Protein AF-R9P8Y7-F1 (afdb_monomer)

Organism: Pseudozyma hubeiensis (strain SY62) (NCBI:txid1305764)

Mean predicted aligned error: 21.21 Å

Foldseek 3Di:
DDDDDDDDPPVVVVVVVVVVCVVVVVPDDDDDDPPPPPDPPPPPPPVVVCVVPDDPVVVVVVVVVVVVVVVVVVVVVVVCCVVCVVVVVVVVVVVVVVVVVVVVCVVVVVVVVVVVVVVVVVVVVVVVVVPPPPDDDDPDDDDDDQPDPPVVLVVCLVCLLVQLLCLLVVVPVPPDDDPDDPLVSNVVSLVVNVVSCVVCVVVLVSVVVVVDPPSVVSNVSSVVSSVVSVVVSVDDPPDPDD

Structure (mmCIF, N/CA/C/O backbone):
data_AF-R9P8Y7-F1
#
_entry.id   AF-R9P8Y7-F1
#
loop_
_atom_site.group_PDB
_atom_site.id
_atom_site.type_symbol
_atom_site.label_atom_id
_atom_site.label_alt_id
_atom_site.label_comp_id
_atom_site.label_asym_id
_atom_site.label_entity_id
_atom_site.label_seq_id
_atom_site.pdbx_PDB_ins_code
_atom_site.Cartn_x
_atom_site.Cartn_y
_atom_site.Cartn_z
_atom_site.occupancy
_atom_site.B_iso_or_equiv
_atom_site.auth_seq_id
_atom_site.auth_comp_id
_atom_site.auth_asym_id
_atom_site.auth_atom_id
_atom_site.pdbx_PDB_model_num
ATOM 1 N N . MET A 1 1 ? 17.383 -39.997 0.980 1.00 41.25 1 MET A N 1
ATOM 2 C CA . MET A 1 1 ? 15.921 -40.171 0.832 1.00 41.25 1 MET A CA 1
ATOM 3 C C . MET A 1 1 ? 15.252 -38.849 1.203 1.00 41.25 1 MET A C 1
ATOM 5 O O . MET A 1 1 ? 15.662 -38.282 2.209 1.00 41.25 1 MET A O 1
ATOM 9 N N . PRO A 1 2 ? 14.368 -38.301 0.353 1.00 44.97 2 PRO A N 1
ATOM 10 C CA . PRO A 1 2 ? 13.989 -36.886 0.346 1.00 44.97 2 PRO A CA 1
ATOM 11 C C . PRO A 1 2 ? 12.799 -36.596 1.274 1.00 44.97 2 PRO A C 1
ATOM 13 O O . PRO A 1 2 ? 11.850 -37.372 1.310 1.00 44.97 2 PRO A O 1
ATOM 16 N N . SER A 1 3 ? 12.815 -35.450 1.959 1.00 39.69 3 SER A N 1
ATOM 17 C CA . SER A 1 3 ? 11.669 -34.942 2.725 1.00 39.69 3 SER A CA 1
ATOM 18 C C . SER A 1 3 ? 11.279 -33.564 2.196 1.00 39.69 3 SER A C 1
ATOM 20 O O . SER A 1 3 ? 12.007 -32.587 2.349 1.00 39.69 3 SER A O 1
ATOM 22 N N . THR A 1 4 ? 10.132 -33.510 1.529 1.00 53.84 4 THR A N 1
ATOM 23 C CA . THR A 1 4 ? 9.488 -32.314 0.972 1.00 53.84 4 THR A CA 1
ATOM 24 C C . THR A 1 4 ? 8.980 -31.370 2.070 1.00 53.84 4 THR A C 1
ATOM 26 O O . THR A 1 4 ? 8.295 -31.851 2.977 1.00 53.84 4 THR A O 1
ATOM 29 N N . PRO A 1 5 ? 9.171 -30.040 1.981 1.00 47.31 5 PRO A N 1
ATOM 30 C CA . PRO A 1 5 ? 8.422 -29.106 2.808 1.00 47.31 5 PRO A CA 1
ATOM 31 C C . PRO A 1 5 ? 7.055 -28.789 2.180 1.00 47.31 5 PRO A C 1
ATOM 33 O O . PRO A 1 5 ? 6.918 -28.408 1.019 1.00 47.31 5 PRO A O 1
ATOM 36 N N . THR A 1 6 ? 6.037 -29.000 3.005 1.00 52.44 6 THR A N 1
ATOM 37 C CA . THR A 1 6 ? 4.600 -28.850 2.772 1.00 52.44 6 THR A CA 1
ATOM 38 C C . THR A 1 6 ? 4.193 -27.447 2.290 1.00 52.44 6 THR A C 1
ATOM 40 O O . THR A 1 6 ? 4.425 -26.432 2.943 1.00 52.44 6 THR A O 1
ATOM 43 N N . SER A 1 7 ? 3.531 -27.385 1.133 1.00 55.88 7 SER A N 1
ATOM 44 C CA . SER A 1 7 ? 2.813 -26.204 0.643 1.00 55.88 7 SER A CA 1
ATOM 45 C C . SER A 1 7 ? 1.484 -26.081 1.393 1.00 55.88 7 SER A C 1
ATOM 47 O O . SER A 1 7 ? 0.517 -26.770 1.059 1.00 55.88 7 SER A O 1
ATOM 49 N N . ARG A 1 8 ? 1.409 -25.241 2.438 1.00 57.28 8 ARG A N 1
ATOM 50 C CA . ARG A 1 8 ? 0.127 -24.985 3.125 1.00 57.28 8 ARG A CA 1
ATOM 51 C C . ARG A 1 8 ? -0.138 -23.588 3.744 1.00 57.28 8 ARG A C 1
ATOM 53 O O . ARG A 1 8 ? -0.894 -23.533 4.696 1.00 57.28 8 ARG A O 1
ATOM 60 N N . PRO A 1 9 ? 0.328 -22.436 3.211 1.00 60.28 9 PRO A N 1
ATOM 61 C CA . PRO A 1 9 ? -0.068 -21.123 3.759 1.00 60.28 9 PRO A CA 1
ATOM 62 C C . PRO A 1 9 ? -1.355 -20.520 3.148 1.00 60.28 9 PRO A C 1
ATOM 64 O O . PRO A 1 9 ? -1.942 -19.594 3.704 1.00 60.28 9 PRO A O 1
ATOM 67 N N . LYS A 1 10 ? -1.812 -20.990 1.974 1.00 59.56 10 LYS A N 1
ATOM 68 C CA . LYS A 1 10 ? -2.912 -20.333 1.228 1.00 59.56 10 LYS A CA 1
ATOM 69 C C . LYS A 1 10 ? -4.316 -20.682 1.736 1.00 59.56 10 LYS A C 1
ATOM 71 O O . LYS A 1 10 ? -5.229 -19.874 1.578 1.00 59.56 10 LYS A O 1
ATOM 76 N N . GLN A 1 11 ? -4.508 -21.867 2.319 1.00 69.44 11 GLN A N 1
ATOM 77 C CA . GLN A 1 11 ? -5.819 -22.294 2.823 1.00 69.44 11 GLN A CA 1
ATOM 78 C C . GLN A 1 11 ? -6.175 -21.607 4.143 1.00 69.44 11 GLN A C 1
ATOM 80 O O . GLN A 1 11 ? -7.315 -21.176 4.297 1.00 69.44 11 GLN A O 1
ATOM 85 N N . ASP A 1 12 ? -5.207 -21.418 5.037 1.00 72.50 12 ASP A N 1
ATOM 86 C CA . ASP A 1 12 ? -5.439 -20.766 6.332 1.00 72.50 12 ASP A CA 1
ATOM 87 C C . ASP A 1 12 ? -5.790 -19.290 6.159 1.00 72.50 12 ASP A C 1
ATOM 89 O O . ASP A 1 12 ? -6.714 -18.784 6.790 1.00 72.50 12 ASP A O 1
ATOM 93 N N . LYS A 1 13 ? -5.150 -18.624 5.192 1.00 76.44 13 LYS A N 1
ATOM 94 C CA . LYS A 1 13 ? -5.455 -17.233 4.839 1.00 76.44 13 LYS A CA 1
ATOM 95 C C . LYS A 1 13 ? -6.879 -17.064 4.298 1.00 76.44 13 LYS A C 1
ATOM 97 O O . LYS A 1 13 ? -7.549 -16.091 4.623 1.00 76.44 13 LYS A O 1
ATOM 102 N N . ARG A 1 14 ? -7.362 -18.033 3.507 1.00 78.06 14 ARG A N 1
ATOM 103 C CA . ARG A 1 14 ? -8.748 -18.056 3.004 1.00 78.06 14 ARG A CA 1
ATOM 104 C C . ARG A 1 14 ? -9.759 -18.351 4.116 1.00 78.06 14 ARG A C 1
ATOM 106 O O . ARG A 1 14 ? -10.819 -17.740 4.130 1.00 78.06 14 ARG A O 1
ATOM 113 N N . ARG A 1 15 ? -9.429 -19.239 5.061 1.00 80.50 15 ARG A N 1
ATOM 114 C CA . ARG A 1 15 ? -10.285 -19.531 6.225 1.00 80.50 15 ARG A CA 1
ATOM 115 C C . ARG A 1 15 ? -10.394 -18.335 7.168 1.00 80.50 15 ARG A C 1
ATOM 117 O O . ARG A 1 15 ? -11.502 -17.988 7.546 1.00 80.50 15 ARG A O 1
ATOM 124 N N . ALA A 1 16 ? -9.278 -17.679 7.484 1.00 79.88 16 ALA A N 1
ATOM 125 C CA . ALA A 1 16 ? -9.266 -16.477 8.318 1.00 79.88 16 ALA A CA 1
ATOM 126 C C . ALA A 1 16 ? -10.042 -15.318 7.669 1.00 79.88 16 ALA A C 1
ATOM 128 O O . ALA A 1 16 ? -10.805 -14.635 8.343 1.00 79.88 16 ALA A O 1
ATOM 129 N N . ALA A 1 17 ? -9.905 -15.137 6.351 1.00 78.44 17 ALA A N 1
ATOM 130 C CA . ALA A 1 17 ? -10.669 -14.132 5.615 1.00 78.44 17 ALA A CA 1
ATOM 131 C C . ALA A 1 17 ? -12.182 -14.406 5.643 1.00 78.44 17 ALA A C 1
ATOM 133 O O . ALA A 1 17 ? -12.960 -13.479 5.837 1.00 78.44 17 ALA A O 1
ATOM 134 N N . ASN A 1 18 ? -12.598 -15.668 5.501 1.00 81.75 18 ASN A N 1
ATOM 135 C CA . ASN A 1 18 ? -14.010 -16.041 5.601 1.00 81.75 18 ASN A CA 1
ATOM 136 C C . ASN A 1 18 ? -14.549 -15.884 7.033 1.00 81.75 18 ASN A C 1
ATOM 138 O O . ASN A 1 18 ? -15.645 -15.370 7.194 1.00 81.75 18 ASN A O 1
ATOM 142 N N . LEU A 1 19 ? -13.763 -16.224 8.062 1.00 83.75 19 LEU A N 1
ATOM 143 C CA . LEU A 1 19 ? -14.151 -16.052 9.468 1.00 83.75 19 LEU A CA 1
ATOM 144 C C . LEU A 1 19 ? -14.403 -14.578 9.820 1.00 83.75 19 LEU A C 1
ATOM 146 O O . LEU A 1 19 ? -15.388 -14.252 10.473 1.00 83.75 19 LEU A O 1
ATOM 150 N N . LEU A 1 20 ? -13.528 -13.682 9.354 1.00 80.50 20 LEU A N 1
ATOM 151 C CA . LEU A 1 20 ? -13.710 -12.239 9.519 1.00 80.50 20 LEU A CA 1
ATOM 152 C C . LEU A 1 20 ? -14.933 -11.748 8.739 1.00 80.50 20 LEU A C 1
ATOM 154 O O . LEU A 1 20 ? -15.718 -10.960 9.255 1.00 80.50 20 LEU A O 1
ATOM 158 N N . ARG A 1 21 ? -15.131 -12.243 7.514 1.00 79.38 21 ARG A N 1
ATOM 159 C CA . ARG A 1 21 ? -16.303 -11.909 6.697 1.00 79.38 21 ARG A CA 1
ATOM 160 C C . ARG A 1 21 ? -17.613 -12.309 7.384 1.00 79.38 21 ARG A C 1
ATOM 162 O O . ARG A 1 21 ? -18.565 -11.537 7.341 1.00 79.38 21 ARG A O 1
ATOM 169 N N . ASP A 1 22 ? -17.636 -13.465 8.040 1.00 83.12 22 ASP A N 1
ATOM 170 C CA . ASP A 1 22 ? -18.795 -13.963 8.783 1.00 83.12 22 ASP A CA 1
ATOM 171 C C . ASP A 1 22 ? -19.008 -13.182 10.094 1.00 83.12 22 ASP A C 1
ATOM 173 O O . ASP A 1 22 ? -20.141 -12.836 10.413 1.00 83.12 22 ASP A O 1
ATOM 177 N N . TYR A 1 23 ? -17.933 -12.812 10.806 1.00 77.12 23 TYR A N 1
ATOM 178 C CA . TYR A 1 23 ? -18.005 -11.996 12.030 1.00 77.12 23 TYR A CA 1
ATOM 179 C C . TYR A 1 23 ? -18.583 -10.595 11.782 1.00 77.12 23 TYR A C 1
ATOM 181 O O . TYR A 1 23 ? -19.317 -10.065 12.610 1.00 77.12 23 TYR A O 1
ATOM 189 N N . TYR A 1 24 ? -18.280 -10.008 10.623 1.00 83.44 24 TYR A N 1
ATOM 190 C CA . TYR A 1 24 ? -18.807 -8.705 10.211 1.00 83.44 24 TYR A CA 1
ATOM 191 C C . TYR A 1 24 ? -20.087 -8.798 9.364 1.00 83.44 24 TYR A C 1
ATOM 193 O O . TYR A 1 24 ? -20.518 -7.785 8.819 1.00 83.44 24 TYR A O 1
ATOM 201 N N . GLY A 1 25 ? -20.695 -9.986 9.222 1.00 70.06 25 GLY A N 1
ATOM 202 C CA . GLY A 1 25 ? -21.964 -10.156 8.500 1.00 70.06 25 GLY A CA 1
ATOM 203 C C . GLY A 1 25 ? -21.900 -9.813 7.005 1.00 70.06 25 GLY A C 1
ATOM 204 O O . GLY A 1 25 ? -22.915 -9.522 6.386 1.00 70.06 25 GLY A O 1
ATOM 205 N N . LEU A 1 26 ? -20.707 -9.841 6.404 1.00 72.81 26 LEU A N 1
ATOM 206 C CA . LEU A 1 26 ? -20.462 -9.461 5.005 1.00 72.81 26 LEU A CA 1
ATOM 207 C C . LEU A 1 26 ? -20.755 -10.612 4.015 1.00 72.81 26 LEU A C 1
ATOM 209 O O . LEU A 1 26 ? -20.620 -10.449 2.800 1.00 72.81 26 LEU A O 1
ATOM 213 N N . SER A 1 27 ? -21.118 -11.796 4.520 1.00 59.22 27 SER A N 1
ATOM 214 C CA . SER A 1 27 ? -21.477 -12.988 3.746 1.00 59.22 27 SER A CA 1
ATOM 215 C C . SER A 1 27 ? -22.983 -13.008 3.437 1.00 59.22 27 SER A C 1
ATOM 217 O O . SER A 1 27 ? -23.767 -13.533 4.213 1.00 59.22 27 SER A O 1
ATOM 219 N N . SER A 1 28 ? -23.336 -12.480 2.263 1.00 55.22 28 SER A N 1
ATOM 220 C CA . SER A 1 28 ? -24.618 -12.597 1.538 1.00 55.22 28 SER A CA 1
ATOM 221 C C . SER A 1 28 ? -25.885 -11.963 2.132 1.00 55.22 28 SER A C 1
ATOM 223 O O . SER A 1 28 ? -26.463 -12.453 3.093 1.00 55.22 28 SER A O 1
ATOM 225 N N . ASP A 1 29 ? -26.362 -10.955 1.397 1.00 51.62 29 ASP A N 1
ATOM 226 C CA . ASP A 1 29 ? -27.742 -10.815 0.911 1.00 51.62 29 ASP A CA 1
ATOM 227 C C . ASP A 1 29 ? -28.871 -10.997 1.938 1.00 51.62 29 ASP A C 1
ATOM 229 O O . ASP A 1 29 ? -29.588 -11.992 1.951 1.00 51.62 29 ASP A O 1
ATOM 233 N N . ALA A 1 30 ? -29.062 -9.979 2.771 1.00 42.00 30 ALA A N 1
ATOM 234 C CA . ALA A 1 30 ? -30.382 -9.568 3.224 1.00 42.00 30 ALA A CA 1
ATOM 235 C C . ALA A 1 30 ? -30.293 -8.117 3.696 1.00 42.00 30 ALA A C 1
ATOM 237 O O . ALA A 1 30 ? -29.490 -7.778 4.556 1.00 42.00 30 ALA A O 1
ATOM 238 N N . THR A 1 31 ? -31.123 -7.273 3.097 1.00 46.03 31 THR A N 1
ATOM 239 C CA . THR A 1 31 ? -31.717 -6.034 3.608 1.00 46.03 31 THR A CA 1
ATOM 240 C C . THR A 1 31 ? -31.646 -5.857 5.133 1.00 46.03 31 THR A C 1
ATOM 242 O O . THR A 1 31 ? -32.644 -6.025 5.823 1.00 46.03 31 THR A O 1
ATOM 245 N N . GLN A 1 32 ? -30.489 -5.493 5.676 1.00 47.47 32 GLN A N 1
ATOM 246 C CA . GLN A 1 32 ? -30.346 -4.977 7.033 1.00 47.47 32 GLN A CA 1
ATOM 247 C C . GLN A 1 32 ? -29.311 -3.860 6.969 1.00 47.47 32 GLN A C 1
ATOM 249 O O . GLN A 1 32 ? -28.100 -4.065 6.945 1.00 47.47 32 GLN A O 1
ATOM 254 N N . THR A 1 33 ? -29.840 -2.646 6.833 1.00 43.12 33 THR A N 1
ATOM 255 C CA . THR A 1 33 ? -29.176 -1.394 7.196 1.00 43.12 33 THR A CA 1
ATOM 256 C C . THR A 1 33 ? -28.357 -1.589 8.473 1.00 43.12 33 THR A C 1
ATOM 258 O O . THR A 1 33 ? -28.827 -2.287 9.369 1.00 43.12 33 THR A O 1
ATOM 261 N N . PRO A 1 34 ? -27.169 -0.970 8.591 1.00 43.31 34 PRO A N 1
ATOM 262 C CA . PRO A 1 34 ? -26.373 -1.053 9.801 1.00 43.31 34 PRO A CA 1
ATOM 263 C C . PRO A 1 34 ? -27.173 -0.403 10.925 1.00 43.31 34 PRO A C 1
ATOM 265 O O . PRO A 1 34 ? -27.252 0.821 11.035 1.00 43.31 34 PRO A O 1
ATOM 268 N N . GLU A 1 35 ? -27.808 -1.233 11.740 1.00 47.12 35 GLU A N 1
ATOM 269 C CA . GLU A 1 35 ? -28.351 -0.818 13.014 1.00 47.12 35 GLU A CA 1
ATOM 270 C C . GLU A 1 35 ? -27.134 -0.486 13.876 1.00 47.12 35 GLU A C 1
ATOM 272 O O . GLU A 1 35 ? -26.510 -1.341 14.502 1.00 47.12 35 GLU A O 1
ATOM 277 N N . SER A 1 36 ? -26.750 0.795 13.842 1.00 49.19 36 SER A N 1
ATOM 278 C CA . SER A 1 36 ? -26.125 1.476 14.976 1.00 49.19 36 SER A CA 1
ATOM 279 C C . SER A 1 36 ? -26.712 0.873 16.248 1.00 49.19 36 SER A C 1
ATOM 281 O O . SER A 1 36 ? -27.935 0.719 16.257 1.00 49.19 36 SER A O 1
ATOM 283 N N . PRO A 1 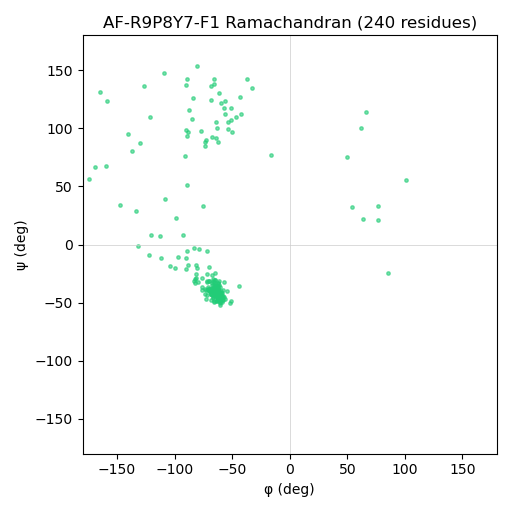37 ? -25.924 0.534 17.289 1.00 51.41 37 PRO A N 1
ATOM 284 C CA . PRO A 1 37 ? -26.477 -0.056 18.500 1.00 51.41 37 PRO A CA 1
ATOM 285 C C . PRO A 1 37 ? -27.576 0.885 18.969 1.00 51.41 37 PRO A C 1
ATOM 287 O O . PRO A 1 37 ? -27.304 2.020 19.373 1.00 51.41 37 PRO A O 1
ATOM 290 N N . ALA A 1 38 ? -28.822 0.468 18.754 1.00 47.22 38 ALA A N 1
ATOM 291 C CA . ALA A 1 38 ? -29.965 1.273 19.087 1.00 47.22 38 ALA A CA 1
ATOM 292 C C . ALA A 1 38 ? -29.825 1.497 20.583 1.00 47.22 38 ALA A C 1
ATOM 294 O O . ALA A 1 38 ? -29.691 0.532 21.342 1.00 47.22 38 ALA A O 1
ATOM 295 N N . ALA A 1 39 ? -29.754 2.768 20.987 1.00 54.09 39 ALA A N 1
ATOM 296 C CA . ALA A 1 39 ? -29.847 3.127 22.388 1.00 54.09 39 ALA A CA 1
ATOM 297 C C . ALA A 1 39 ? -30.992 2.289 22.973 1.00 54.09 39 ALA A C 1
ATOM 299 O O . ALA A 1 39 ? -32.055 2.254 22.337 1.00 54.09 39 ALA A O 1
ATOM 300 N N . PRO A 1 40 ? -30.767 1.548 24.077 1.00 53.19 40 PRO A N 1
ATOM 301 C CA . PRO A 1 40 ? -31.792 0.680 24.628 1.00 53.19 40 PRO A CA 1
ATOM 302 C C . PRO A 1 40 ? -33.030 1.546 24.772 1.00 53.19 40 PRO A C 1
ATOM 304 O O . PRO A 1 40 ? -32.970 2.592 25.419 1.00 53.19 40 PRO A O 1
ATOM 307 N N . THR A 1 41 ? -34.087 1.172 24.049 1.00 51.94 41 THR A N 1
ATOM 308 C CA . THR A 1 41 ? -35.357 1.889 24.013 1.00 51.94 41 THR A CA 1
ATOM 309 C C . THR A 1 41 ? -35.676 2.291 25.434 1.00 51.94 41 THR A C 1
ATOM 311 O O . THR A 1 41 ? -35.852 1.404 26.271 1.00 51.94 41 THR A O 1
ATOM 314 N N . GLU A 1 42 ? -35.645 3.596 25.712 1.00 55.25 42 GLU A N 1
ATOM 315 C CA . GLU A 1 42 ? -35.911 4.138 27.034 1.00 55.25 42 GLU A CA 1
ATOM 316 C C . GLU A 1 42 ? -37.266 3.589 27.467 1.00 55.25 42 GLU A C 1
ATOM 318 O O . GLU A 1 42 ? -38.321 4.067 27.042 1.00 55.25 42 GLU A O 1
ATOM 323 N N . ALA A 1 43 ? -37.251 2.540 28.287 1.00 59.53 43 ALA A N 1
ATOM 324 C CA . ALA A 1 43 ? -38.413 2.140 29.035 1.00 59.53 43 ALA A CA 1
ATOM 325 C C . ALA A 1 43 ? -38.656 3.322 29.967 1.00 59.53 43 ALA A C 1
ATOM 327 O O . ALA A 1 43 ? -38.035 3.432 31.022 1.00 59.53 43 ALA A O 1
ATOM 328 N N . LYS A 1 44 ? -39.479 4.278 29.524 1.00 65.25 44 LYS A N 1
ATOM 329 C CA . LYS A 1 44 ? -39.984 5.359 30.361 1.00 65.25 44 LYS A CA 1
ATOM 330 C C . LYS A 1 44 ? -40.803 4.688 31.446 1.00 65.25 44 LYS A C 1
ATOM 332 O O . LYS A 1 44 ? -41.993 4.437 31.285 1.00 65.25 44 LYS A O 1
ATOM 337 N N . ILE A 1 45 ? -40.119 4.322 32.523 1.00 70.62 45 ILE A N 1
ATOM 338 C CA . ILE A 1 45 ? -40.728 3.860 33.754 1.00 70.62 45 ILE A CA 1
ATOM 339 C C . ILE A 1 45 ? -41.659 4.996 34.163 1.00 70.62 45 ILE A C 1
ATOM 341 O O . ILE A 1 45 ? -41.203 6.106 34.437 1.00 70.62 45 ILE A O 1
ATOM 345 N N . ASP A 1 46 ? -42.967 4.756 34.123 1.00 79.38 46 ASP A N 1
ATOM 346 C CA . ASP A 1 46 ? -43.945 5.766 34.499 1.00 79.38 46 ASP A CA 1
ATOM 347 C C . ASP A 1 46 ? -43.931 5.927 36.023 1.00 79.38 46 ASP A C 1
ATOM 349 O O . ASP A 1 46 ? -44.660 5.256 36.760 1.00 79.38 46 ASP A O 1
ATOM 353 N N . ILE A 1 47 ? -43.050 6.813 36.492 1.00 80.44 47 ILE A N 1
ATOM 354 C CA . ILE A 1 47 ? -42.828 7.121 37.908 1.00 80.44 47 ILE A CA 1
ATOM 355 C C . ILE A 1 47 ? -44.137 7.574 38.571 1.00 80.44 47 ILE A C 1
ATOM 357 O O . ILE A 1 47 ? -44.365 7.275 39.743 1.00 80.44 47 ILE A O 1
ATOM 361 N N . GLN A 1 48 ? -45.028 8.244 37.829 1.00 81.56 48 GLN A N 1
ATOM 362 C CA . GLN A 1 48 ? -46.314 8.711 38.354 1.00 81.56 48 GLN A CA 1
ATOM 363 C C . GLN A 1 48 ? -47.250 7.544 38.676 1.00 81.56 48 GLN A C 1
ATOM 365 O O . GLN A 1 48 ? -47.863 7.529 39.746 1.00 81.56 48 GLN A O 1
ATOM 370 N N . SER A 1 49 ? -47.333 6.543 37.794 1.00 80.81 49 SER A N 1
ATOM 371 C CA . SER A 1 49 ? -48.106 5.326 38.070 1.00 80.81 49 SER A CA 1
ATOM 372 C C . SER A 1 49 ? -47.554 4.563 39.279 1.00 80.81 49 SER A C 1
ATOM 374 O O . SER A 1 49 ? -48.319 4.153 40.152 1.00 80.81 49 SER A O 1
ATOM 376 N N . LEU A 1 50 ? -46.224 4.471 39.382 1.00 80.50 50 LEU A N 1
ATOM 377 C CA . LEU A 1 50 ? -45.505 3.789 40.458 1.00 80.50 50 LEU A CA 1
ATOM 378 C C . LEU A 1 50 ? -45.726 4.464 41.812 1.00 80.50 50 LEU A C 1
ATOM 380 O O . LEU A 1 50 ? -45.989 3.781 42.801 1.00 80.50 50 LEU A O 1
ATOM 384 N N . LEU A 1 51 ? -45.680 5.795 41.859 1.00 82.06 51 LEU A N 1
ATOM 385 C CA . LEU 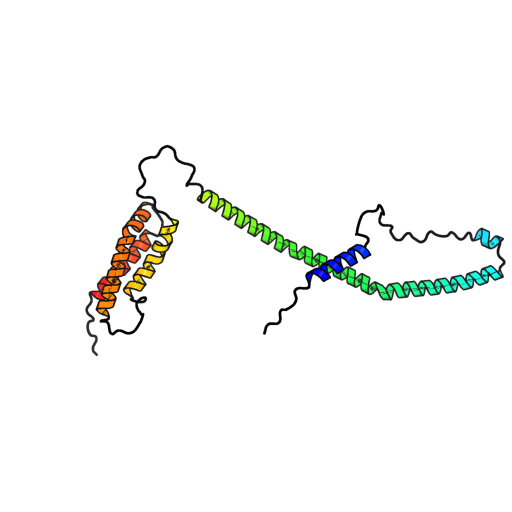A 1 51 ? -45.936 6.566 43.075 1.00 82.06 51 LEU A CA 1
ATOM 386 C C . LEU A 1 51 ? -47.385 6.410 43.558 1.00 82.06 51 LEU A C 1
ATOM 388 O O . LEU A 1 51 ? -47.650 6.459 44.756 1.00 82.06 51 LEU A O 1
ATOM 392 N N . ARG A 1 52 ? -48.328 6.204 42.631 1.00 86.00 52 ARG A N 1
ATOM 393 C CA . ARG A 1 52 ? -49.751 6.036 42.948 1.00 86.00 52 ARG A CA 1
ATOM 394 C C . ARG A 1 52 ? -50.107 4.613 43.383 1.00 86.00 52 ARG A C 1
ATOM 396 O O . ARG A 1 52 ? -51.061 4.445 44.137 1.00 86.00 52 ARG A O 1
ATOM 403 N N . SER A 1 53 ? -49.383 3.602 42.897 1.00 84.50 53 SER A N 1
ATOM 404 C CA . SER A 1 53 ? -49.708 2.186 43.115 1.00 84.50 53 SER A CA 1
ATOM 405 C C . SER A 1 53 ? -48.831 1.474 44.149 1.00 84.50 53 SER A C 1
ATOM 407 O O . SER A 1 53 ? -49.216 0.403 44.614 1.00 84.50 53 SER A O 1
ATOM 409 N N . SER A 1 54 ? -47.653 2.008 44.490 1.00 83.94 54 SER A N 1
ATOM 410 C CA . SER A 1 54 ? -46.693 1.347 45.387 1.00 83.94 54 SER A CA 1
ATOM 411 C C . SER A 1 54 ? -46.575 2.030 46.750 1.00 83.94 54 SER A C 1
ATOM 413 O O . SER A 1 54 ? -46.740 3.240 46.884 1.00 83.94 54 SER A O 1
ATOM 415 N N . SER A 1 55 ? -46.306 1.237 47.791 1.00 89.75 55 SER A N 1
ATOM 416 C CA . SER A 1 55 ? -46.081 1.743 49.147 1.00 89.75 55 SER A CA 1
ATOM 417 C C . SER A 1 55 ? -44.649 2.263 49.317 1.00 89.75 55 SER A C 1
ATOM 419 O O . SER A 1 55 ? -43.716 1.790 48.665 1.00 89.75 55 SER A O 1
ATOM 421 N N . LEU A 1 56 ? -44.454 3.210 50.241 1.00 87.56 56 LEU A N 1
ATOM 422 C CA . LEU A 1 56 ? -43.159 3.860 50.486 1.00 87.56 56 LEU A CA 1
ATOM 423 C C . LEU A 1 56 ? -42.020 2.860 50.763 1.00 87.56 56 LEU A C 1
ATOM 425 O O . LEU A 1 56 ? -40.916 3.032 50.259 1.00 87.56 56 LEU A O 1
ATOM 429 N N . SER A 1 57 ? -42.283 1.789 51.518 1.00 90.31 57 SER A N 1
ATOM 430 C CA . SER A 1 57 ? -41.283 0.755 51.824 1.00 90.31 57 SER A CA 1
ATOM 431 C C . SER A 1 57 ? -40.818 -0.006 50.580 1.00 90.31 57 SER A C 1
ATOM 433 O O . SER A 1 57 ? -39.641 -0.335 50.468 1.00 90.31 57 SER A O 1
ATOM 435 N N . VAL A 1 58 ? -41.725 -0.257 49.630 1.00 88.62 58 VAL A N 1
ATOM 436 C CA . VAL A 1 58 ? -41.388 -0.883 48.343 1.00 88.62 58 VAL A CA 1
ATOM 437 C C . VAL A 1 58 ? -40.567 0.079 47.489 1.00 88.62 58 VAL A C 1
ATOM 439 O O . VAL A 1 58 ? -39.616 -0.348 46.840 1.00 88.62 58 VAL A O 1
ATOM 442 N N . LEU A 1 59 ? -40.900 1.372 47.514 1.00 88.12 59 LEU A N 1
ATOM 443 C CA . LEU A 1 59 ? -40.163 2.388 46.768 1.00 88.12 59 LEU A CA 1
ATOM 444 C C . LEU A 1 59 ? -38.729 2.560 47.292 1.00 88.12 59 LEU A C 1
ATOM 446 O O . LEU A 1 59 ? -37.803 2.564 46.492 1.00 88.12 59 LEU A O 1
ATOM 450 N N . LEU A 1 60 ? -38.536 2.609 48.613 1.00 90.69 60 LEU A N 1
ATOM 451 C CA . LEU A 1 60 ? -37.206 2.667 49.237 1.00 90.69 60 LEU A CA 1
ATOM 452 C C . LEU A 1 60 ? -36.382 1.395 48.981 1.00 90.69 60 LEU A C 1
ATOM 454 O O . LEU A 1 60 ? -35.174 1.466 48.762 1.00 90.69 60 LEU A O 1
ATOM 458 N N . GLY A 1 61 ? -37.026 0.222 48.974 1.00 92.44 61 GLY A N 1
ATOM 459 C CA . GLY A 1 61 ? -36.371 -1.031 48.592 1.00 92.44 61 GLY A CA 1
ATOM 460 C C . GLY A 1 61 ? -35.864 -0.994 47.148 1.00 92.44 61 GLY A C 1
ATOM 461 O O . GLY A 1 61 ? -34.702 -1.309 46.900 1.00 92.44 61 GLY A O 1
ATOM 462 N N . LYS A 1 62 ? -36.708 -0.527 46.219 1.00 88.69 62 LYS A N 1
ATOM 463 C CA . LYS A 1 62 ? -36.342 -0.334 44.807 1.00 88.69 62 LYS A CA 1
ATOM 464 C C . LYS A 1 62 ? -35.267 0.729 44.612 1.00 88.69 62 LYS A C 1
ATOM 466 O O . LYS A 1 62 ? -34.409 0.557 43.760 1.00 88.69 62 LYS A O 1
ATOM 471 N N . GLU A 1 63 ? -35.294 1.814 45.380 1.00 89.50 63 GLU A N 1
ATOM 472 C CA . GLU A 1 63 ? -34.239 2.832 45.353 1.00 89.50 63 GLU A CA 1
ATOM 473 C C . GLU A 1 63 ? -32.889 2.221 45.741 1.00 89.50 63 GLU A C 1
ATOM 475 O O . GLU A 1 63 ? -31.912 2.377 45.015 1.00 89.50 63 GLU A O 1
ATOM 480 N N . SER A 1 64 ? -32.845 1.475 46.847 1.00 94.56 64 SER A N 1
ATOM 481 C CA . SER A 1 64 ? -31.630 0.789 47.294 1.00 94.56 64 SER A CA 1
ATOM 482 C C . SER A 1 64 ? -31.115 -0.197 46.238 1.00 94.56 64 SER A C 1
ATOM 484 O O . SER A 1 64 ? -29.925 -0.207 45.924 1.00 94.56 64 SER A O 1
ATOM 486 N N . GLU A 1 65 ? -32.015 -0.977 45.635 1.00 94.62 65 GLU A N 1
ATOM 487 C CA . GLU A 1 65 ? -31.692 -1.900 44.543 1.00 94.62 65 GLU A CA 1
ATOM 488 C C . GLU A 1 65 ? -31.118 -1.166 43.321 1.00 94.62 65 GLU A C 1
ATOM 490 O O . GLU A 1 65 ? -30.058 -1.539 42.822 1.00 94.62 65 GLU A O 1
ATOM 495 N N . LEU A 1 66 ? -31.758 -0.080 42.882 1.00 93.19 66 LEU A N 1
ATOM 496 C CA . LEU A 1 66 ? -31.284 0.734 41.762 1.00 93.19 66 LEU A CA 1
ATOM 4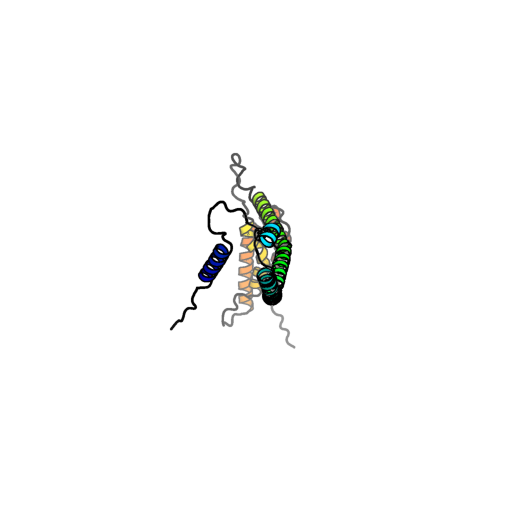97 C C . LEU A 1 66 ? -29.921 1.365 42.053 1.00 93.19 66 LEU A C 1
ATOM 499 O O . LEU A 1 66 ? -29.076 1.414 41.167 1.00 93.19 66 LEU A O 1
ATOM 503 N N . ILE A 1 67 ? -29.663 1.814 43.284 1.00 96.00 67 ILE A N 1
ATOM 504 C CA . ILE A 1 67 ? -28.348 2.346 43.672 1.00 96.00 67 ILE A CA 1
ATOM 505 C C . ILE A 1 67 ? -27.265 1.268 43.542 1.00 96.00 67 ILE A C 1
ATOM 507 O O . ILE A 1 67 ? -26.160 1.568 43.086 1.00 96.00 67 ILE A O 1
ATOM 511 N N . VAL A 1 68 ? -27.563 0.024 43.927 1.00 96.69 68 VAL A N 1
ATOM 512 C CA . VAL A 1 68 ? -26.634 -1.102 43.753 1.00 96.69 68 VAL A CA 1
ATOM 513 C C . VAL A 1 68 ? -26.411 -1.383 42.268 1.00 96.69 68 VAL A C 1
ATOM 515 O O . VAL A 1 68 ? -25.259 -1.418 41.841 1.00 96.69 68 VAL A O 1
ATOM 518 N N . GLN A 1 69 ? -27.483 -1.475 41.478 1.00 96.12 69 GLN A N 1
ATOM 519 C CA . GLN A 1 69 ? -27.402 -1.703 40.031 1.00 96.12 69 GLN A CA 1
ATOM 520 C C . GLN A 1 69 ? -26.609 -0.601 39.317 1.00 96.12 69 GLN A C 1
ATOM 522 O O . GLN A 1 69 ? -25.775 -0.898 38.472 1.00 96.12 69 GLN A O 1
ATOM 527 N N . ILE A 1 70 ? -26.801 0.673 39.677 1.00 95.12 70 ILE A N 1
ATOM 528 C CA . ILE A 1 70 ? -26.048 1.798 39.097 1.00 95.12 70 ILE A CA 1
ATOM 529 C C . ILE A 1 70 ? -24.549 1.654 39.382 1.00 95.12 70 ILE A C 1
ATOM 531 O O . ILE A 1 70 ? -23.731 1.903 38.499 1.00 95.12 70 ILE A O 1
ATOM 535 N N . ARG A 1 71 ? -24.174 1.251 40.602 1.00 96.44 71 ARG A N 1
ATOM 536 C CA . ARG A 1 71 ? -22.763 1.044 40.966 1.00 96.44 71 ARG A CA 1
ATOM 537 C C . ARG A 1 71 ? -22.151 -0.148 40.241 1.00 96.44 71 ARG A C 1
ATOM 539 O O . ARG A 1 71 ? -21.000 -0.068 39.824 1.00 96.44 71 ARG A O 1
ATOM 546 N N . GLU A 1 72 ? -22.906 -1.232 40.103 1.00 96.31 72 GLU A N 1
ATOM 547 C CA . GLU A 1 72 ? -22.488 -2.411 39.346 1.00 96.31 72 GLU A CA 1
ATOM 548 C C . GLU A 1 72 ? -22.267 -2.060 37.871 1.00 96.31 72 GLU A C 1
ATOM 550 O O . GLU A 1 72 ? -21.190 -2.312 37.338 1.00 96.31 72 GLU A O 1
ATOM 555 N N . LEU A 1 73 ? -23.218 -1.355 37.255 1.00 96.44 73 LEU A N 1
ATOM 556 C CA . LEU A 1 73 ? -23.163 -0.943 35.853 1.00 96.44 73 LEU A CA 1
ATOM 557 C C . LEU A 1 73 ? -22.019 0.049 35.584 1.00 96.44 73 LEU A C 1
ATOM 559 O O . LEU A 1 73 ? -21.354 -0.038 34.551 1.00 96.44 73 LEU A O 1
ATOM 563 N N . ASP A 1 74 ? -21.719 0.962 36.515 1.00 95.56 74 ASP A N 1
ATOM 564 C CA . ASP A 1 74 ? -20.529 1.820 36.397 1.00 95.56 74 ASP A CA 1
ATOM 565 C C . ASP A 1 74 ? -19.226 1.010 36.516 1.00 95.56 74 ASP A C 1
ATOM 567 O O . ASP A 1 74 ? -18.280 1.247 35.761 1.00 95.56 74 ASP A O 1
ATOM 571 N N . GLY A 1 75 ? -19.197 -0.011 37.380 1.00 95.38 75 GLY A N 1
ATOM 572 C CA . GLY A 1 75 ? -18.090 -0.965 37.469 1.00 95.38 75 GLY A CA 1
ATOM 573 C C . GLY A 1 75 ? -17.882 -1.756 36.174 1.00 95.38 75 GLY A C 1
ATOM 574 O O . GLY A 1 75 ? -16.753 -1.861 35.689 1.00 95.38 75 GLY A O 1
ATOM 575 N N . GLU A 1 76 ? -18.960 -2.254 35.567 1.00 94.00 76 GLU A N 1
ATOM 576 C CA . GLU A 1 76 ? -18.933 -2.933 34.267 1.00 94.00 76 GLU A CA 1
ATOM 577 C C . GLU A 1 76 ? -18.459 -2.000 33.151 1.00 94.00 76 GLU A C 1
ATOM 579 O O . GLU A 1 76 ? -17.577 -2.367 32.372 1.00 94.00 76 GLU A O 1
ATOM 584 N N . ARG A 1 77 ? -18.974 -0.763 33.098 1.00 93.12 77 ARG A N 1
ATOM 585 C CA . ARG A 1 77 ? -18.543 0.263 32.137 1.00 93.12 77 ARG A CA 1
ATOM 586 C C . ARG A 1 77 ? -17.052 0.538 32.268 1.00 93.12 77 ARG A C 1
ATOM 588 O O . ARG A 1 77 ? -16.338 0.571 31.266 1.00 93.12 77 ARG A O 1
ATOM 595 N N . GLN A 1 78 ? -16.580 0.739 33.496 1.00 93.25 78 GLN A N 1
ATOM 596 C CA . GLN A 1 78 ? -15.174 0.985 33.775 1.00 93.25 78 GLN A CA 1
ATOM 597 C C . GLN A 1 78 ? -14.329 -0.222 33.351 1.00 93.25 78 GLN A C 1
ATOM 599 O O . GLN A 1 78 ? -13.343 -0.050 32.636 1.00 93.25 78 GLN A O 1
ATOM 604 N N . SER A 1 79 ? -14.748 -1.441 33.697 1.00 91.06 79 SER A N 1
ATOM 605 C CA . SER A 1 79 ? -14.083 -2.680 33.282 1.00 91.06 79 SER A CA 1
ATOM 606 C C . SER A 1 79 ? -14.015 -2.822 31.761 1.00 91.06 79 SER A C 1
ATOM 608 O O . SER A 1 79 ? -12.948 -3.110 31.227 1.00 91.06 79 SER A O 1
ATOM 610 N N . LEU A 1 80 ? -15.107 -2.552 31.039 1.00 90.81 80 LEU A N 1
ATOM 611 C CA . LEU A 1 80 ? -15.146 -2.618 29.579 1.00 90.81 80 LEU A CA 1
ATOM 612 C C . LEU A 1 80 ? -14.162 -1.630 28.952 1.00 90.81 80 LEU A C 1
ATOM 614 O O . LEU A 1 80 ? -13.399 -2.011 28.064 1.00 90.81 80 LEU A O 1
ATOM 618 N N . VAL A 1 81 ? -14.151 -0.387 29.443 1.00 90.50 81 VAL A N 1
ATOM 619 C CA . VAL A 1 81 ? -13.207 0.638 28.994 1.00 90.50 81 VAL A CA 1
ATOM 620 C C . VAL A 1 81 ? -11.780 0.176 29.266 1.00 90.50 81 VAL A C 1
ATOM 622 O O . VAL A 1 81 ? -10.990 0.134 28.338 1.00 90.50 81 VAL A O 1
ATOM 625 N N . TYR A 1 82 ? -11.421 -0.248 30.475 1.00 89.38 82 TYR A N 1
ATOM 626 C CA . TYR A 1 82 ? -10.040 -0.675 30.731 1.00 89.38 82 TYR A CA 1
ATOM 627 C C . TYR A 1 82 ? -9.639 -1.931 29.945 1.00 89.38 82 TYR A C 1
ATOM 629 O O . TYR A 1 82 ? -8.533 -1.979 29.402 1.00 89.38 82 TYR A O 1
ATOM 637 N N . ASN A 1 83 ? -10.537 -2.908 29.821 1.00 88.69 83 ASN A N 1
ATOM 638 C CA . ASN A 1 83 ? -10.256 -4.160 29.126 1.00 88.69 83 ASN A CA 1
ATOM 639 C C . ASN A 1 83 ? -10.141 -3.966 27.612 1.00 88.69 83 ASN A C 1
ATOM 641 O O . ASN A 1 83 ? -9.246 -4.546 27.018 1.00 88.69 83 ASN A O 1
ATOM 645 N N . HIS A 1 84 ? -10.968 -3.126 26.986 1.00 89.31 84 HIS A N 1
ATOM 646 C CA . HIS A 1 84 ? -11.036 -3.039 25.519 1.00 89.31 84 HIS A CA 1
ATOM 647 C C . HIS A 1 84 ? -10.518 -1.716 24.937 1.00 89.31 84 HIS A C 1
ATOM 649 O O . HIS A 1 84 ? -10.295 -1.619 23.732 1.00 89.31 84 HIS A O 1
ATOM 655 N N . HIS A 1 85 ? -10.270 -0.677 25.744 1.00 92.00 85 HIS A N 1
ATOM 656 C CA . HIS A 1 85 ? -9.757 0.599 25.227 1.00 92.00 85 HIS A CA 1
ATOM 657 C C . HIS A 1 85 ? -8.376 0.438 24.593 1.00 92.00 85 HIS A C 1
ATOM 659 O O . HIS A 1 85 ? -8.101 1.028 23.552 1.00 92.00 85 HIS A O 1
ATOM 665 N N . HIS A 1 86 ? -7.505 -0.381 25.187 1.00 90.94 86 HIS A N 1
ATOM 666 C CA . HIS A 1 86 ? -6.186 -0.628 24.613 1.00 90.94 86 HIS A CA 1
ATOM 667 C C . HIS A 1 86 ? -6.279 -1.337 23.249 1.00 90.94 86 HIS A C 1
ATOM 669 O O . HIS A 1 86 ? -5.494 -1.023 22.356 1.00 90.94 86 HIS A O 1
ATOM 675 N N . GLU A 1 87 ? -7.271 -2.213 23.051 1.00 92.50 87 GLU A N 1
ATOM 676 C CA . GLU A 1 87 ? -7.539 -2.863 21.762 1.00 92.50 87 GLU A CA 1
ATOM 677 C C . GLU A 1 87 ? -8.045 -1.861 20.721 1.00 92.50 87 GLU A C 1
ATOM 679 O O . GLU A 1 87 ? -7.570 -1.864 19.588 1.00 92.50 87 GLU A O 1
ATOM 684 N N . LEU A 1 88 ? -8.950 -0.953 21.105 1.00 91.38 88 LEU A N 1
ATOM 685 C CA . LEU A 1 88 ? -9.422 0.128 20.231 1.00 91.38 88 LEU A CA 1
ATOM 686 C C . LEU A 1 88 ? -8.286 1.062 19.803 1.00 91.38 88 LEU A C 1
ATOM 688 O O . LEU A 1 88 ? -8.204 1.444 18.632 1.00 91.38 88 LEU A O 1
ATOM 692 N N . VAL A 1 89 ? -7.394 1.410 20.731 1.00 90.12 89 VAL A N 1
ATOM 693 C CA . VAL A 1 89 ? -6.201 2.211 20.433 1.00 90.12 89 VAL A CA 1
ATOM 694 C C . VAL A 1 89 ? -5.272 1.444 19.491 1.00 90.12 89 VAL A C 1
ATOM 696 O O . VAL A 1 89 ? -4.899 1.972 18.448 1.00 90.12 89 VAL A O 1
ATOM 699 N N . ALA A 1 90 ? -4.978 0.174 19.780 1.00 95.00 90 ALA A N 1
ATOM 700 C CA . ALA A 1 90 ? -4.119 -0.657 18.935 1.00 95.00 90 ALA A CA 1
ATOM 701 C C . ALA A 1 90 ? -4.699 -0.875 17.523 1.00 95.00 90 ALA A C 1
ATOM 703 O O . ALA A 1 90 ? -3.967 -0.848 16.527 1.00 95.00 90 ALA A O 1
ATOM 704 N N . ALA A 1 91 ? -6.016 -1.055 17.407 1.00 95.62 91 ALA A N 1
ATOM 705 C CA . ALA A 1 91 ? -6.708 -1.142 16.126 1.00 95.62 91 ALA A CA 1
ATOM 706 C C . ALA A 1 91 ? -6.618 0.184 15.359 1.00 95.62 91 ALA A C 1
ATOM 708 O O . ALA A 1 91 ? -6.310 0.186 14.165 1.00 95.62 91 ALA A O 1
ATOM 709 N N . SER A 1 92 ? -6.803 1.313 16.047 1.00 95.81 92 SER A N 1
ATOM 710 C CA . SER A 1 92 ? -6.657 2.651 15.462 1.00 95.81 92 SER A CA 1
ATOM 711 C C . SER A 1 92 ? -5.233 2.899 14.954 1.00 95.81 92 SER A C 1
ATOM 713 O O . SER A 1 92 ? -5.053 3.384 13.834 1.00 95.81 92 SER A O 1
ATOM 715 N N . ASP A 1 93 ? -4.218 2.493 15.717 1.00 96.56 93 ASP A N 1
ATOM 716 C CA . ASP A 1 93 ? -2.812 2.567 15.309 1.00 96.56 93 ASP A CA 1
ATOM 717 C C . ASP A 1 93 ? -2.521 1.659 14.111 1.00 96.56 93 ASP A C 1
ATOM 719 O O . ASP A 1 93 ? -1.809 2.050 13.182 1.00 96.56 93 ASP A O 1
ATOM 723 N N . THR A 1 94 ? -3.120 0.468 14.077 1.00 96.25 94 THR A N 1
ATOM 724 C CA . THR A 1 94 ? -3.004 -0.453 12.939 1.00 96.25 94 THR A CA 1
ATOM 725 C C . THR A 1 94 ? -3.603 0.158 11.674 1.00 96.25 94 THR A C 1
ATOM 727 O O . THR A 1 94 ? -2.946 0.150 10.632 1.00 96.25 94 THR A O 1
ATOM 730 N N . ILE A 1 95 ? -4.798 0.753 11.756 1.00 96.31 95 ILE A N 1
ATOM 731 C CA . ILE A 1 95 ? -5.442 1.456 10.635 1.00 96.31 95 ILE A CA 1
ATOM 732 C C . ILE A 1 95 ? -4.573 2.628 10.171 1.00 96.31 95 ILE A C 1
ATOM 734 O O . ILE A 1 95 ? -4.350 2.799 8.971 1.00 96.31 95 ILE A O 1
ATOM 738 N N . ARG A 1 96 ? -4.019 3.406 11.107 1.00 97.12 96 ARG A N 1
ATOM 739 C CA . ARG A 1 96 ? -3.111 4.512 10.786 1.00 97.12 96 ARG A CA 1
ATOM 740 C C . ARG A 1 96 ? -1.857 4.020 10.063 1.00 97.12 96 ARG A C 1
ATOM 742 O O . ARG A 1 96 ? -1.479 4.595 9.046 1.00 97.12 96 ARG A O 1
ATOM 749 N N . ASN A 1 97 ? -1.238 2.944 10.541 1.00 96.81 97 ASN A N 1
ATOM 750 C CA . ASN A 1 97 ? -0.051 2.364 9.917 1.00 96.81 97 ASN A CA 1
ATOM 751 C C . ASN A 1 97 ? -0.365 1.767 8.536 1.00 96.81 97 ASN A C 1
ATOM 753 O O . ASN A 1 97 ? 0.427 1.901 7.605 1.00 96.81 97 ASN A O 1
ATOM 757 N N . MET A 1 98 ? -1.532 1.136 8.374 1.00 96.00 98 MET A N 1
ATOM 758 C CA . MET A 1 98 ? -2.011 0.668 7.072 1.00 96.00 98 MET A CA 1
ATOM 759 C C . MET A 1 98 ? -2.203 1.826 6.091 1.00 96.00 98 MET A C 1
ATOM 761 O O . MET A 1 98 ? -1.775 1.713 4.945 1.00 96.00 98 MET A O 1
ATOM 765 N N . LYS A 1 99 ? -2.776 2.947 6.542 1.00 96.81 99 LYS A N 1
ATOM 766 C CA . LYS A 1 99 ? -2.946 4.152 5.723 1.00 96.81 99 LYS A CA 1
ATOM 767 C C . LYS A 1 99 ? -1.602 4.712 5.254 1.00 96.81 99 LYS A C 1
ATOM 769 O O . LYS A 1 99 ? -1.415 4.887 4.057 1.00 96.81 99 LYS A O 1
ATOM 774 N N . VAL A 1 100 ? -0.648 4.895 6.170 1.00 96.44 100 VAL A N 1
ATOM 775 C CA . VAL A 1 100 ? 0.699 5.393 5.832 1.00 96.44 100 VAL A CA 1
ATOM 776 C C . VAL A 1 100 ? 1.402 4.461 4.842 1.00 96.44 100 VAL A C 1
ATOM 778 O O . VAL A 1 100 ? 2.011 4.921 3.880 1.00 96.44 100 VAL A O 1
ATOM 781 N N . LYS A 1 101 ? 1.294 3.139 5.032 1.00 94.44 101 LYS A N 1
ATOM 782 C CA . LYS A 1 101 ? 1.853 2.168 4.081 1.00 94.44 101 LYS A CA 1
ATOM 783 C C . LYS A 1 101 ? 1.186 2.254 2.710 1.00 94.44 101 LYS A C 1
ATOM 785 O O . LYS A 1 101 ? 1.891 2.167 1.712 1.00 94.44 101 LYS A O 1
ATOM 790 N N . SER A 1 102 ? -0.131 2.443 2.652 1.00 94.31 102 SER A N 1
ATOM 791 C CA . SER A 1 102 ? -0.849 2.635 1.387 1.00 94.31 102 SER A CA 1
ATOM 792 C C . SER A 1 102 ? -0.366 3.887 0.656 1.00 94.31 102 SER A C 1
ATOM 794 O O . SER A 1 102 ? 0.001 3.792 -0.507 1.00 94.31 102 SER A O 1
ATOM 796 N N . GLU A 1 103 ? -0.277 5.022 1.352 1.00 94.62 103 GLU A N 1
ATOM 797 C CA . GLU A 1 103 ? 0.223 6.288 0.791 1.00 94.62 103 GLU A CA 1
ATOM 798 C C . GLU A 1 103 ? 1.689 6.168 0.333 1.00 94.62 103 GLU A C 1
ATOM 800 O O . GLU A 1 103 ? 2.095 6.751 -0.667 1.00 94.62 103 GLU A O 1
ATOM 805 N N . SER A 1 104 ? 2.502 5.352 1.016 1.00 93.94 104 SER A N 1
ATOM 806 C CA . SER A 1 104 ? 3.891 5.100 0.603 1.00 93.94 104 SER A CA 1
ATOM 807 C C . SER A 1 104 ? 4.033 4.259 -0.674 1.00 93.94 104 SER A C 1
ATOM 809 O O . SER A 1 104 ? 5.091 4.281 -1.305 1.00 93.94 104 SER A O 1
ATOM 811 N N . LEU A 1 105 ? 2.994 3.514 -1.070 1.00 94.56 105 LEU A N 1
ATOM 812 C CA . LEU A 1 105 ? 3.000 2.711 -2.298 1.00 94.56 105 LEU A CA 1
ATOM 813 C C . LEU A 1 105 ? 2.681 3.543 -3.545 1.00 94.56 105 LEU A C 1
ATOM 815 O O . LEU A 1 105 ? 3.143 3.184 -4.628 1.00 94.56 105 LEU A O 1
ATOM 819 N N . ASP A 1 106 ? 1.967 4.660 -3.399 1.00 94.44 106 ASP A N 1
ATOM 820 C CA . ASP A 1 106 ? 1.618 5.570 -4.498 1.00 94.44 106 ASP A CA 1
ATOM 821 C C . ASP A 1 106 ? 2.833 6.018 -5.338 1.00 94.44 106 ASP A C 1
ATOM 823 O O . ASP A 1 106 ? 2.811 5.796 -6.552 1.00 94.44 106 ASP A O 1
ATOM 827 N N . PRO A 1 107 ? 3.953 6.518 -4.766 1.00 95.25 107 PRO A N 1
ATOM 828 C CA . PRO A 1 107 ? 5.115 6.911 -5.570 1.00 95.25 107 PRO A CA 1
ATOM 829 C C . PRO A 1 107 ? 5.771 5.730 -6.300 1.00 95.25 107 PRO A C 1
ATOM 831 O O . PRO A 1 107 ? 6.322 5.899 -7.388 1.00 95.25 107 PRO A O 1
ATOM 834 N N . SER A 1 108 ? 5.705 4.520 -5.731 1.00 94.38 108 SER A N 1
ATOM 835 C CA . SER A 1 108 ? 6.224 3.314 -6.393 1.00 94.38 108 SER A CA 1
ATOM 836 C C . SER A 1 108 ? 5.358 2.928 -7.594 1.00 94.38 108 SER A C 1
ATOM 838 O O . SER A 1 108 ? 5.885 2.552 -8.640 1.00 94.38 108 SER A O 1
ATOM 840 N N . LEU A 1 109 ? 4.032 3.052 -7.467 1.00 95.62 109 LEU A N 1
ATOM 841 C CA . LEU A 1 109 ? 3.100 2.839 -8.574 1.00 95.62 109 LEU A CA 1
ATOM 842 C C . LEU A 1 109 ? 3.270 3.896 -9.664 1.00 95.62 109 LEU A C 1
ATOM 844 O O . LEU A 1 109 ? 3.237 3.550 -10.841 1.00 95.62 109 LEU A O 1
ATOM 848 N N . ASP A 1 110 ? 3.496 5.155 -9.301 1.00 96.19 110 ASP A N 1
ATOM 849 C CA . ASP A 1 110 ? 3.727 6.220 -10.278 1.00 96.19 110 ASP A CA 1
ATOM 850 C C . ASP A 1 110 ? 5.068 6.055 -11.004 1.00 96.19 110 ASP A C 1
ATOM 852 O O . ASP A 1 110 ? 5.126 6.207 -12.224 1.00 96.19 110 ASP A O 1
ATOM 856 N N . SER A 1 111 ? 6.126 5.624 -10.308 1.00 95.81 111 SER A N 1
ATOM 857 C CA . SER A 1 111 ? 7.392 5.241 -10.949 1.00 95.81 111 SER A CA 1
ATOM 858 C C . SER A 1 111 ? 7.219 4.067 -11.920 1.00 95.81 111 SER A C 1
ATOM 860 O O . SER A 1 111 ? 7.793 4.075 -13.012 1.00 95.81 111 SER A O 1
ATOM 862 N N . LEU A 1 112 ? 6.400 3.074 -11.561 1.00 96.38 112 LEU A N 1
ATOM 863 C CA . LEU A 1 112 ? 6.092 1.939 -12.429 1.00 96.38 112 LEU A CA 1
ATOM 864 C C . LEU A 1 112 ? 5.265 2.351 -13.658 1.00 96.38 112 LEU A C 1
ATOM 866 O O . LEU A 1 112 ? 5.515 1.856 -14.753 1.00 96.38 112 LEU A O 1
ATOM 870 N N . LYS A 1 113 ? 4.307 3.272 -13.507 1.00 96.69 113 LYS A N 1
ATOM 871 C CA . LYS A 1 113 ? 3.574 3.844 -14.648 1.00 96.69 113 LYS A CA 1
ATOM 872 C C . LYS A 1 113 ? 4.521 4.588 -15.582 1.00 96.69 113 LYS A C 1
ATOM 874 O O . LYS A 1 113 ? 4.492 4.336 -16.781 1.00 96.69 113 LYS A O 1
ATOM 879 N N . ALA A 1 114 ? 5.403 5.425 -15.035 1.00 96.81 114 ALA A N 1
ATOM 880 C CA . ALA A 1 114 ? 6.379 6.164 -15.826 1.00 96.81 114 ALA A CA 1
ATOM 881 C C . ALA A 1 114 ? 7.311 5.222 -16.607 1.00 96.81 114 ALA A C 1
ATOM 883 O O . ALA A 1 114 ? 7.563 5.451 -17.786 1.00 96.81 114 ALA A O 1
ATOM 884 N N . SER A 1 115 ? 7.784 4.128 -15.997 1.00 97.00 115 SER A N 1
ATOM 885 C CA . SER A 1 115 ? 8.599 3.138 -16.716 1.00 97.00 115 SER A CA 1
ATOM 886 C C . SER A 1 115 ? 7.805 2.375 -17.780 1.00 97.00 115 SER A C 1
ATOM 888 O O . SER A 1 115 ? 8.343 2.048 -18.833 1.00 97.00 115 SER A O 1
ATOM 890 N N . PHE A 1 116 ? 6.514 2.119 -17.557 1.00 97.00 116 PHE A N 1
ATOM 891 C CA . PHE A 1 116 ? 5.655 1.530 -18.580 1.00 97.00 116 PHE A CA 1
ATOM 892 C C . PHE A 1 116 ? 5.416 2.485 -19.755 1.00 97.00 116 PHE A C 1
ATOM 894 O O . PHE A 1 116 ? 5.464 2.059 -20.906 1.00 97.00 116 PHE A O 1
ATOM 901 N N . GLU A 1 117 ? 5.233 3.778 -19.491 1.00 97.31 117 GLU A N 1
ATOM 902 C CA . GLU A 1 117 ? 5.149 4.809 -20.528 1.00 97.31 117 GLU A CA 1
ATOM 903 C C . GLU A 1 117 ? 6.458 4.919 -21.321 1.00 97.31 117 GLU A C 1
ATOM 905 O O . GLU A 1 117 ? 6.429 4.965 -22.554 1.00 97.31 117 GLU A O 1
ATOM 910 N N . THR A 1 118 ? 7.622 4.882 -20.661 1.00 96.88 118 THR A N 1
ATOM 911 C CA . THR A 1 118 ? 8.908 4.878 -21.376 1.00 96.88 118 THR A CA 1
ATOM 912 C C . THR A 1 118 ? 9.094 3.610 -22.208 1.00 96.88 118 THR A C 1
ATOM 914 O O . THR A 1 118 ? 9.488 3.691 -23.367 1.00 96.88 118 THR A O 1
ATOM 917 N N . MET A 1 119 ? 8.735 2.434 -21.688 1.00 95.75 119 MET A N 1
ATOM 918 C CA . MET A 1 119 ? 8.755 1.195 -22.472 1.00 95.75 119 MET A CA 1
ATOM 919 C C . MET A 1 119 ? 7.795 1.257 -23.663 1.00 95.75 119 MET A C 1
ATOM 921 O O . MET A 1 119 ? 8.167 0.859 -24.763 1.00 95.75 119 MET A O 1
ATOM 925 N N . SER A 1 120 ? 6.584 1.784 -23.473 1.00 95.81 120 SER A N 1
ATOM 926 C CA . SER A 1 120 ? 5.590 1.916 -24.541 1.00 95.81 120 SER A CA 1
ATOM 927 C C . SER A 1 120 ? 6.044 2.889 -25.629 1.00 95.81 120 SER A C 1
ATOM 929 O O . SER A 1 120 ? 5.831 2.617 -26.807 1.00 95.81 120 SER A O 1
ATOM 931 N N . THR A 1 121 ? 6.674 4.006 -25.259 1.00 95.25 121 THR A N 1
ATOM 932 C CA . THR A 1 121 ? 7.227 4.972 -26.225 1.00 95.25 121 THR A CA 1
ATOM 933 C C . THR A 1 121 ? 8.443 4.418 -26.962 1.00 95.25 121 THR A C 1
ATOM 935 O O . THR A 1 121 ? 8.582 4.622 -28.163 1.00 95.25 121 THR A O 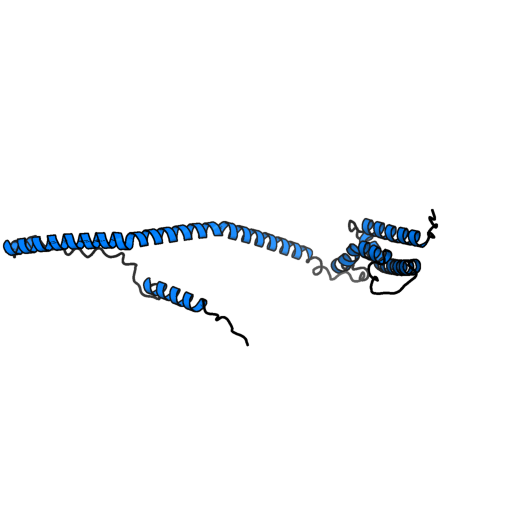1
ATOM 938 N N . LEU A 1 122 ? 9.317 3.666 -26.288 1.00 95.25 122 LEU A N 1
ATOM 939 C CA . LEU A 1 122 ? 10.417 2.967 -26.955 1.00 95.25 122 LEU A CA 1
ATOM 940 C C . LEU A 1 122 ? 9.895 1.893 -27.915 1.00 95.25 122 LEU A C 1
ATOM 942 O O . LEU A 1 122 ? 10.376 1.804 -29.042 1.00 95.25 122 LEU A O 1
ATOM 946 N N . ALA A 1 123 ? 8.889 1.118 -27.507 1.00 94.50 123 ALA A N 1
ATOM 947 C CA . ALA A 1 123 ? 8.262 0.110 -28.353 1.00 94.50 123 ALA A CA 1
ATOM 948 C C . ALA A 1 123 ? 7.616 0.731 -29.600 1.00 94.50 123 ALA A C 1
ATOM 950 O O . ALA A 1 123 ? 7.844 0.233 -30.701 1.00 94.50 123 ALA A O 1
ATOM 951 N N . SER A 1 124 ? 6.886 1.845 -29.459 1.00 92.19 124 SER A N 1
ATOM 952 C CA . SER A 1 124 ? 6.296 2.540 -30.608 1.00 92.19 124 SER A CA 1
ATOM 953 C C . SER A 1 124 ? 7.361 3.131 -31.535 1.00 92.19 124 SER A C 1
ATOM 955 O O . SER A 1 124 ? 7.239 3.013 -32.752 1.00 92.19 124 SER A O 1
ATOM 957 N N . ASN A 1 125 ? 8.445 3.694 -30.993 1.00 91.12 125 ASN A N 1
ATOM 958 C CA . ASN A 1 125 ? 9.573 4.172 -31.796 1.00 91.12 125 ASN A CA 1
ATOM 959 C C . ASN A 1 125 ? 10.247 3.030 -32.572 1.00 91.12 125 ASN A C 1
ATOM 961 O O . ASN A 1 125 ? 10.557 3.189 -33.752 1.00 91.12 125 ASN A O 1
ATOM 965 N N . LEU A 1 126 ? 10.437 1.864 -31.947 1.00 90.44 126 LEU A N 1
ATOM 966 C CA . LEU A 1 126 ? 10.947 0.673 -32.632 1.00 90.44 126 LEU A CA 1
ATOM 967 C C . LEU A 1 126 ? 9.978 0.161 -33.700 1.00 90.44 126 LEU A C 1
ATOM 969 O O . LEU A 1 126 ? 10.424 -0.313 -34.740 1.00 90.44 126 LEU A O 1
ATOM 973 N N . GLU A 1 127 ? 8.669 0.260 -33.479 1.00 88.44 127 GLU A N 1
ATOM 974 C CA . GLU A 1 127 ? 7.662 -0.119 -34.469 1.00 88.44 127 GLU A CA 1
ATOM 975 C C . GLU A 1 127 ? 7.660 0.828 -35.676 1.00 88.44 127 GLU A C 1
ATOM 977 O O . GLU A 1 127 ? 7.611 0.363 -36.813 1.00 88.44 127 GLU A O 1
ATOM 982 N N . VAL A 1 128 ? 7.829 2.137 -35.458 1.00 86.19 128 VAL A N 1
ATOM 983 C CA . VAL A 1 128 ? 8.041 3.123 -36.533 1.00 86.19 128 VAL A CA 1
ATOM 984 C C . VAL A 1 128 ? 9.325 2.818 -37.309 1.00 86.19 128 VAL A C 1
ATOM 986 O O . VAL A 1 128 ? 9.301 2.790 -38.538 1.00 86.19 128 VAL A O 1
ATOM 989 N N . LEU A 1 129 ? 10.429 2.517 -36.618 1.00 76.94 129 LEU A N 1
ATOM 990 C CA . LEU A 1 129 ? 11.696 2.126 -37.251 1.00 76.94 129 LEU A CA 1
ATOM 991 C C . LEU A 1 129 ? 11.623 0.766 -37.961 1.00 76.94 129 LEU A C 1
ATOM 993 O O . LEU A 1 129 ? 12.361 0.532 -38.913 1.00 76.94 129 LEU A O 1
ATOM 997 N N . ARG A 1 130 ? 10.726 -0.128 -37.532 1.00 75.12 130 ARG A N 1
ATOM 998 C CA . ARG A 1 130 ? 10.429 -1.404 -38.198 1.00 75.12 130 ARG A CA 1
ATOM 999 C C . ARG A 1 130 ? 9.472 -1.235 -39.385 1.00 75.12 130 ARG A C 1
ATOM 1001 O O . ARG A 1 130 ? 9.466 -2.081 -40.280 1.00 75.12 130 ARG A O 1
ATOM 1008 N N . ARG A 1 131 ? 8.715 -0.134 -39.444 1.00 59.06 131 ARG A N 1
ATOM 1009 C CA . ARG A 1 131 ? 7.803 0.226 -40.541 1.00 59.06 131 ARG A CA 1
ATOM 1010 C C . ARG A 1 131 ? 8.463 1.049 -41.670 1.00 59.06 131 ARG A C 1
ATOM 1012 O O . ARG A 1 131 ? 7.909 2.066 -42.079 1.00 59.06 131 ARG A O 1
ATOM 1019 N N . PRO A 1 132 ? 9.604 0.610 -42.233 1.00 53.56 132 PRO A N 1
ATOM 1020 C CA . PRO A 1 132 ? 9.887 0.918 -43.639 1.00 53.56 132 PRO A CA 1
ATOM 1021 C C . PRO A 1 132 ? 10.064 -0.310 -44.552 1.00 53.56 132 PRO A C 1
ATOM 1023 O O . PRO A 1 132 ? 10.397 -0.132 -45.717 1.00 53.56 132 PRO A O 1
ATOM 1026 N N . ALA A 1 133 ? 9.798 -1.545 -44.104 1.00 50.81 133 ALA A N 1
ATOM 1027 C CA . ALA A 1 133 ? 10.065 -2.736 -44.930 1.00 50.81 133 ALA A CA 1
ATOM 1028 C C . ALA A 1 133 ? 8.868 -3.324 -45.715 1.00 50.81 133 ALA A C 1
ATOM 1030 O O . ALA A 1 133 ? 9.085 -4.189 -46.560 1.00 50.81 133 ALA A O 1
ATOM 1031 N N . THR A 1 134 ? 7.617 -2.900 -45.478 1.00 49.03 134 THR A N 1
ATOM 1032 C CA . THR A 1 134 ? 6.444 -3.642 -46.011 1.00 49.03 134 THR A CA 1
ATOM 1033 C C . THR A 1 134 ? 5.361 -2.833 -46.725 1.00 49.03 134 THR A C 1
ATOM 1035 O O . THR A 1 134 ? 4.427 -3.445 -47.233 1.00 49.03 134 THR A O 1
ATOM 1038 N N . GLU A 1 135 ? 5.462 -1.503 -46.840 1.00 43.03 135 GLU A N 1
ATOM 1039 C CA . GLU A 1 135 ? 4.405 -0.695 -47.493 1.00 43.03 135 GLU A CA 1
ATOM 1040 C C . GLU A 1 135 ? 4.807 -0.027 -48.824 1.00 43.03 135 GLU A C 1
ATOM 1042 O O . GLU A 1 135 ? 3.999 0.689 -49.404 1.00 43.03 135 GLU A O 1
ATOM 1047 N N . HIS A 1 136 ? 5.985 -0.321 -49.392 1.00 39.00 136 HIS A N 1
ATOM 1048 C CA . HIS A 1 136 ? 6.314 0.087 -50.769 1.00 39.00 136 HIS A CA 1
ATOM 1049 C C . HIS A 1 136 ? 6.850 -1.069 -51.621 1.00 39.00 136 HIS A C 1
ATOM 1051 O O . HIS A 1 136 ? 8.053 -1.260 -51.775 1.00 39.00 136 HIS A O 1
ATOM 1057 N N . SER A 1 137 ? 5.934 -1.800 -52.253 1.00 34.66 137 SER A N 1
ATOM 1058 C CA . SER A 1 137 ? 6.009 -2.054 -53.699 1.00 34.66 137 SER A CA 1
ATOM 1059 C C . SER A 1 137 ? 4.671 -2.580 -54.208 1.00 34.66 137 SER A C 1
ATOM 1061 O O . SER A 1 137 ? 4.110 -3.521 -53.650 1.00 34.66 137 SER A O 1
ATOM 1063 N N . PRO A 1 138 ? 4.178 -1.980 -55.299 1.00 42.78 138 PRO A N 1
ATOM 1064 C CA . PRO A 1 138 ? 4.336 -2.684 -56.561 1.00 42.78 138 PRO A CA 1
ATOM 1065 C C . PRO A 1 138 ? 4.768 -1.718 -57.672 1.00 42.78 138 PRO A C 1
ATOM 1067 O O . PRO A 1 138 ? 3.925 -1.262 -58.431 1.00 42.78 138 PRO A O 1
ATOM 1070 N N . ALA A 1 139 ? 6.058 -1.368 -57.752 1.00 39.00 139 ALA A N 1
ATOM 1071 C CA . ALA A 1 139 ? 6.674 -0.768 -58.953 1.00 39.00 139 ALA A CA 1
ATOM 1072 C C . ALA A 1 139 ? 8.202 -0.596 -58.798 1.00 39.00 139 ALA A C 1
ATOM 1074 O O . ALA A 1 139 ? 8.712 0.514 -58.905 1.00 39.00 139 ALA A O 1
ATOM 1075 N N . ALA A 1 140 ? 8.946 -1.669 -58.516 1.00 39.34 140 ALA A N 1
ATOM 1076 C CA . ALA A 1 140 ? 10.410 -1.668 -58.636 1.00 39.34 140 ALA A CA 1
ATOM 1077 C C . ALA A 1 140 ? 10.934 -3.107 -58.743 1.00 39.34 140 ALA A C 1
ATOM 1079 O O . ALA A 1 140 ? 11.575 -3.651 -57.848 1.00 39.34 140 ALA A O 1
ATOM 1080 N N . GLU A 1 141 ? 10.615 -3.755 -59.857 1.00 45.69 141 GLU A N 1
ATOM 1081 C CA . GLU A 1 141 ? 11.469 -4.819 -60.370 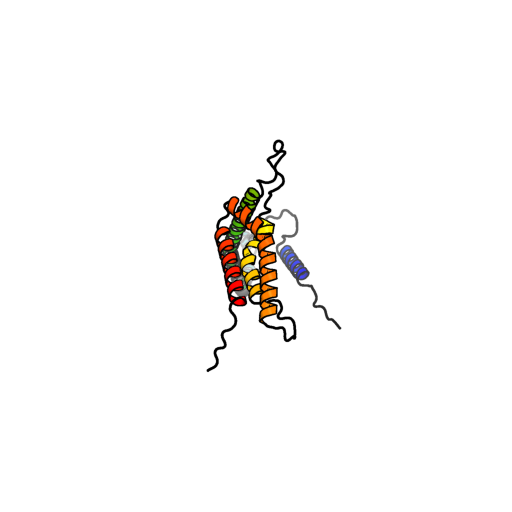1.00 45.69 141 GLU A CA 1
ATOM 1082 C C . GLU A 1 141 ? 12.803 -4.167 -60.794 1.00 45.69 141 GLU A C 1
ATOM 1084 O O . GLU A 1 141 ? 12.770 -3.107 -61.417 1.00 45.69 141 GLU A O 1
ATOM 1089 N N . LEU A 1 142 ? 13.943 -4.814 -60.483 1.00 44.44 142 LEU A N 1
ATOM 1090 C CA . LEU A 1 142 ? 15.332 -4.510 -60.915 1.00 44.44 142 LEU A CA 1
ATOM 1091 C C . LEU A 1 142 ? 16.276 -3.766 -59.929 1.00 44.44 142 LEU A C 1
ATOM 1093 O O . LEU A 1 142 ? 16.908 -2.788 -60.312 1.00 44.44 142 LEU A O 1
ATOM 1097 N N . SER A 1 143 ? 16.491 -4.277 -58.708 1.00 44.91 143 SER A N 1
ATOM 1098 C CA . SER A 1 143 ? 17.735 -4.018 -57.932 1.00 44.91 143 SER A CA 1
ATOM 1099 C C . SER A 1 143 ? 17.855 -4.929 -56.699 1.00 44.91 143 SER A C 1
ATOM 1101 O O . SER A 1 143 ? 17.770 -4.496 -55.556 1.00 44.91 143 SER A O 1
ATOM 1103 N N . LYS A 1 144 ? 18.030 -6.238 -56.910 1.00 43.19 144 LY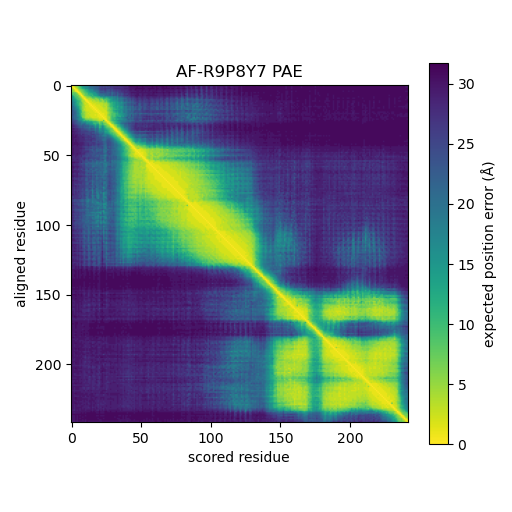S A N 1
ATOM 1104 C CA . LYS A 1 144 ? 18.060 -7.247 -55.830 1.00 43.19 144 LYS A CA 1
ATOM 1105 C C . LYS A 1 144 ? 19.457 -7.829 -55.561 1.00 43.19 144 LYS A C 1
ATOM 1107 O O . LYS A 1 144 ? 19.575 -9.030 -55.353 1.00 43.19 144 LYS A O 1
ATOM 1112 N N . ALA A 1 145 ? 20.504 -7.001 -55.610 1.00 44.16 145 ALA A N 1
ATOM 1113 C CA . ALA A 1 145 ? 21.890 -7.463 -55.442 1.00 44.16 145 ALA A CA 1
ATOM 1114 C C . ALA A 1 145 ? 22.684 -6.814 -54.292 1.00 44.16 145 ALA A C 1
ATOM 1116 O O . ALA A 1 145 ? 23.743 -7.334 -53.982 1.00 44.16 145 ALA A O 1
ATOM 1117 N N . ASP A 1 146 ? 22.186 -5.763 -53.630 1.00 49.31 146 ASP A N 1
ATOM 1118 C CA . ASP A 1 146 ? 22.979 -4.999 -52.641 1.00 49.31 146 ASP A CA 1
ATOM 1119 C C . ASP A 1 146 ? 22.220 -4.708 -51.331 1.00 49.31 146 ASP A C 1
ATOM 1121 O O . ASP A 1 146 ? 22.449 -3.702 -50.660 1.00 49.31 146 ASP A O 1
ATOM 1125 N N . SER A 1 147 ? 21.277 -5.573 -50.939 1.00 48.28 147 SER A N 1
ATOM 1126 C CA . SER A 1 147 ? 20.600 -5.420 -49.647 1.00 48.28 147 SER A CA 1
ATOM 1127 C C . SER A 1 147 ? 21.553 -5.790 -48.511 1.00 48.28 147 SER A C 1
ATOM 1129 O O . SER A 1 147 ? 21.635 -6.946 -48.105 1.00 48.28 147 SER A O 1
ATOM 1131 N N . VAL A 1 148 ? 22.286 -4.792 -48.029 1.00 57.44 148 VAL A N 1
ATOM 1132 C CA . VAL A 1 148 ? 23.000 -4.815 -46.754 1.00 57.44 148 VAL A CA 1
ATOM 1133 C C . VAL A 1 148 ? 21.982 -5.098 -45.652 1.00 57.44 148 VAL A C 1
ATOM 1135 O O . VAL A 1 148 ? 21.068 -4.294 -45.465 1.00 57.44 148 VAL A O 1
ATOM 1138 N N . ASP A 1 149 ? 22.128 -6.216 -44.938 1.00 66.88 149 ASP A N 1
ATOM 1139 C CA . ASP A 1 149 ? 21.295 -6.569 -43.786 1.00 66.88 149 ASP A CA 1
ATOM 1140 C C . ASP A 1 149 ? 21.930 -5.964 -42.522 1.00 66.88 149 ASP A C 1
ATOM 1142 O O . ASP A 1 149 ? 22.833 -6.559 -41.922 1.00 66.88 149 ASP A O 1
ATOM 1146 N N . PRO A 1 150 ? 21.477 -4.783 -42.050 1.00 63.03 150 PRO A N 1
ATOM 1147 C CA . PRO A 1 150 ? 2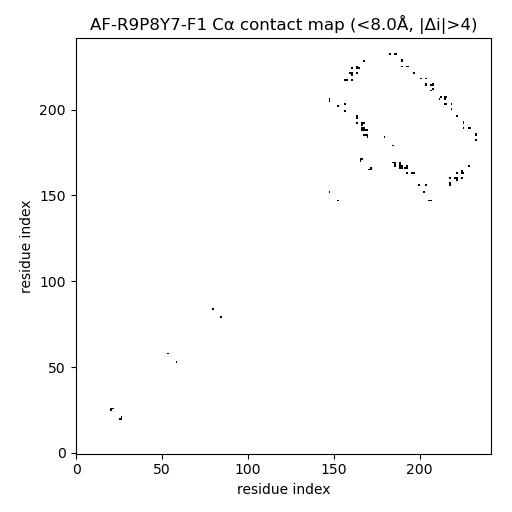2.247 -3.985 -41.099 1.00 63.03 150 PRO A CA 1
ATOM 1148 C C . PRO A 1 150 ? 22.424 -4.672 -39.745 1.00 63.03 150 PRO A C 1
ATOM 1150 O O . PRO A 1 150 ? 23.358 -4.372 -39.022 1.00 63.03 150 PRO A O 1
ATOM 1153 N N . LEU A 1 151 ? 21.528 -5.589 -39.376 1.00 62.59 151 LEU A N 1
ATOM 1154 C CA . LEU A 1 151 ? 21.562 -6.261 -38.076 1.00 62.59 151 LEU A CA 1
ATOM 1155 C C . LEU A 1 151 ? 22.516 -7.460 -38.033 1.00 62.59 151 LEU A C 1
ATOM 1157 O O . LEU A 1 151 ? 23.063 -7.735 -36.971 1.00 62.59 151 LEU A O 1
ATOM 1161 N N . HIS A 1 152 ? 22.708 -8.165 -39.150 1.00 66.00 152 HIS A N 1
ATOM 1162 C CA . HIS A 1 152 ? 23.594 -9.331 -39.210 1.00 66.00 152 HIS A CA 1
ATOM 1163 C C . HIS A 1 152 ? 25.056 -8.908 -39.402 1.00 66.00 152 HIS A C 1
ATOM 1165 O O . HIS A 1 152 ? 25.962 -9.522 -38.846 1.00 66.00 152 HIS A O 1
ATOM 1171 N N . ASP A 1 153 ? 25.279 -7.810 -40.125 1.00 67.94 153 ASP A N 1
ATOM 1172 C CA . ASP A 1 153 ? 26.624 -7.368 -40.491 1.00 67.94 153 ASP A CA 1
ATOM 1173 C C . ASP A 1 153 ? 27.248 -6.412 -39.449 1.00 67.94 153 ASP A C 1
ATOM 1175 O O . ASP A 1 153 ? 28.455 -6.185 -39.461 1.00 67.94 153 ASP A O 1
ATOM 1179 N N . LEU A 1 154 ? 26.470 -5.895 -38.485 1.00 73.56 154 LEU A N 1
ATOM 1180 C CA . LEU A 1 154 ? 26.980 -5.028 -37.406 1.00 73.56 154 LEU A CA 1
ATOM 1181 C C . LEU A 1 154 ? 27.918 -5.751 -36.434 1.00 73.56 154 LEU A C 1
ATOM 1183 O O . LEU A 1 154 ? 28.967 -5.217 -36.072 1.00 73.56 154 LEU A O 1
ATOM 1187 N N . GLU A 1 155 ? 27.533 -6.946 -35.986 1.00 77.12 155 GLU A N 1
ATOM 1188 C CA . GLU A 1 155 ? 28.323 -7.747 -35.046 1.00 77.12 155 GLU A CA 1
ATOM 1189 C C . GLU A 1 155 ? 29.724 -8.082 -35.595 1.00 77.12 155 GLU A C 1
ATOM 1191 O O . GLU A 1 155 ? 30.710 -7.795 -34.903 1.00 77.12 155 GLU A O 1
ATOM 1196 N N . PRO A 1 156 ? 29.874 -8.591 -36.836 1.00 74.56 156 PRO A N 1
ATOM 1197 C CA . PRO A 1 156 ? 31.192 -8.853 -37.398 1.00 74.56 156 PRO A CA 1
ATOM 1198 C C . PRO A 1 156 ? 31.988 -7.571 -37.664 1.00 74.56 156 PRO A C 1
ATOM 1200 O O . PRO A 1 156 ? 33.192 -7.579 -37.444 1.00 74.56 156 PRO A O 1
ATOM 1203 N N . ILE A 1 157 ? 31.363 -6.452 -38.059 1.00 78.44 157 ILE A N 1
ATOM 1204 C CA . ILE A 1 157 ? 32.079 -5.185 -38.317 1.00 78.44 157 ILE A CA 1
ATOM 1205 C C . ILE A 1 157 ? 32.695 -4.605 -37.036 1.00 78.44 157 ILE A C 1
ATOM 1207 O O . ILE A 1 157 ? 33.835 -4.141 -37.053 1.00 78.44 157 ILE A O 1
ATOM 1211 N N . VAL A 1 158 ? 31.965 -4.638 -35.919 1.00 81.31 158 VAL A N 1
ATOM 1212 C CA . VAL A 1 158 ? 32.436 -4.075 -34.641 1.00 81.31 158 VAL A CA 1
ATOM 1213 C C . VAL A 1 158 ? 33.467 -4.984 -33.962 1.00 81.31 158 VAL A C 1
ATOM 1215 O O . VAL A 1 158 ? 34.350 -4.494 -33.260 1.00 81.31 158 VAL A O 1
ATOM 1218 N N . THR A 1 159 ? 33.399 -6.297 -34.190 1.00 84.19 159 THR A N 1
ATOM 1219 C CA . THR A 1 159 ? 34.354 -7.274 -33.632 1.00 84.19 159 THR A CA 1
ATOM 1220 C C . THR A 1 159 ? 35.578 -7.511 -34.527 1.00 84.19 159 THR A C 1
ATOM 1222 O O . THR A 1 159 ? 36.532 -8.182 -34.129 1.00 84.19 159 THR A O 1
ATOM 1225 N N . LEU A 1 160 ? 35.608 -6.930 -35.729 1.00 84.44 160 LEU A N 1
ATOM 1226 C CA . LEU A 1 160 ? 36.690 -7.112 -36.697 1.00 84.44 160 LEU A CA 1
ATOM 1227 C C . LEU A 1 160 ? 38.070 -6.640 -36.188 1.00 84.44 160 LEU A C 1
ATOM 1229 O O . LEU A 1 160 ? 39.029 -7.406 -36.296 1.00 84.44 160 LEU A O 1
ATOM 1233 N N . PRO A 1 161 ? 38.230 -5.441 -35.590 1.00 86.06 161 PRO A N 1
ATOM 1234 C CA . PRO A 1 161 ? 39.546 -4.987 -35.130 1.00 86.06 161 PRO A CA 1
ATOM 1235 C C . PRO A 1 161 ? 40.156 -5.882 -34.042 1.00 86.06 161 PRO A C 1
ATOM 1237 O O . PRO A 1 161 ? 41.363 -6.141 -34.043 1.00 86.06 161 PRO A O 1
ATOM 1240 N N . THR A 1 162 ? 39.328 -6.380 -33.120 1.00 83.56 162 THR A N 1
ATOM 1241 C CA . THR A 1 162 ? 39.775 -7.239 -32.015 1.00 83.56 162 THR A CA 1
ATOM 1242 C C . THR A 1 162 ? 40.112 -8.643 -32.503 1.00 83.56 162 THR A C 1
ATOM 1244 O O . THR A 1 162 ? 41.170 -9.161 -32.159 1.00 83.56 162 THR A O 1
ATOM 1247 N N . THR A 1 163 ? 39.289 -9.221 -33.382 1.00 83.56 163 THR A N 1
ATOM 1248 C CA . THR A 1 163 ? 39.557 -10.540 -33.981 1.00 83.56 163 THR A CA 1
ATOM 1249 C C . THR A 1 163 ? 40.818 -10.549 -34.849 1.00 83.56 163 THR A C 1
ATOM 1251 O O . THR A 1 163 ? 41.615 -11.480 -34.749 1.00 83.56 163 THR A O 1
ATOM 1254 N N . LEU A 1 164 ? 41.069 -9.499 -35.645 1.00 83.25 164 LEU A N 1
ATOM 1255 C CA . LEU A 1 164 ? 42.325 -9.368 -36.395 1.00 83.25 164 LEU A CA 1
ATOM 1256 C C . LEU A 1 164 ? 43.538 -9.256 -35.465 1.00 83.25 164 LEU A C 1
ATOM 1258 O O . LEU A 1 164 ? 44.567 -9.879 -35.724 1.00 83.25 164 LEU A O 1
ATOM 1262 N N . SER A 1 165 ? 43.417 -8.490 -34.381 1.00 82.94 165 SER A N 1
ATOM 1263 C CA . SER A 1 165 ? 44.490 -8.342 -33.392 1.00 82.94 165 SER A CA 1
ATOM 1264 C C . SER A 1 165 ? 44.802 -9.673 -32.699 1.00 82.94 165 SER A C 1
ATOM 1266 O O . SER A 1 165 ? 45.965 -10.059 -32.615 1.00 82.94 165 SER A O 1
ATOM 1268 N N . ASP A 1 166 ? 43.780 -10.433 -32.299 1.00 82.38 166 ASP A N 1
ATOM 1269 C CA . ASP A 1 166 ? 43.941 -11.736 -31.642 1.00 82.38 166 ASP A CA 1
ATOM 1270 C C . ASP A 1 166 ? 44.580 -12.800 -32.551 1.00 82.38 166 ASP A C 1
ATOM 1272 O O . ASP A 1 166 ? 45.378 -13.620 -32.082 1.00 82.38 166 ASP A O 1
ATOM 1276 N N . LEU A 1 167 ? 44.271 -12.777 -33.853 1.00 80.38 167 LEU A N 1
ATOM 1277 C CA . LEU A 1 167 ? 44.875 -13.670 -34.850 1.00 80.38 167 LEU A CA 1
ATOM 1278 C C . LEU A 1 167 ? 46.341 -13.324 -35.132 1.00 80.38 167 LEU A C 1
ATOM 1280 O O . LEU A 1 167 ? 47.164 -14.224 -35.300 1.00 80.38 167 LEU A O 1
ATOM 1284 N N . ILE A 1 168 ? 46.690 -12.035 -35.140 1.00 79.25 168 ILE A N 1
ATOM 1285 C CA . ILE A 1 168 ? 48.077 -11.573 -35.310 1.00 79.25 168 ILE A CA 1
ATOM 1286 C C . ILE A 1 168 ? 48.910 -11.882 -34.056 1.00 79.25 168 ILE A C 1
ATOM 1288 O O . ILE A 1 168 ? 50.065 -12.298 -34.161 1.00 79.25 168 ILE A O 1
ATOM 1292 N N . GLU A 1 169 ? 48.323 -11.730 -32.869 1.00 76.81 169 GLU A N 1
ATOM 1293 C CA . GLU A 1 169 ? 48.963 -12.037 -31.585 1.00 76.81 169 GLU A CA 1
ATOM 1294 C C . GLU A 1 169 ? 48.984 -13.542 -31.257 1.00 76.81 169 GLU A C 1
ATOM 1296 O O . GLU A 1 169 ? 49.589 -13.936 -30.260 1.00 76.81 169 GLU A O 1
ATOM 1301 N N . CYS A 1 170 ? 48.377 -14.392 -32.101 1.00 64.19 170 CYS A N 1
ATOM 1302 C CA . CYS A 1 170 ? 48.244 -15.843 -31.897 1.00 64.19 170 CYS A CA 1
ATOM 1303 C C . CYS A 1 170 ? 47.601 -16.208 -30.544 1.00 64.19 170 CYS A C 1
ATOM 1305 O O . CYS A 1 170 ? 47.922 -17.238 -29.950 1.00 64.19 170 CYS A O 1
ATOM 1307 N N . ARG A 1 171 ? 46.690 -15.372 -30.033 1.00 56.22 171 ARG A N 1
ATOM 1308 C CA . ARG A 1 171 ? 46.097 -15.540 -28.695 1.00 56.22 171 ARG A CA 1
ATOM 1309 C C . ARG A 1 171 ? 45.116 -16.719 -28.621 1.00 56.22 171 ARG A C 1
ATOM 1311 O O . ARG A 1 171 ? 44.918 -17.273 -27.544 1.00 56.22 171 ARG A O 1
ATOM 1318 N N . HIS A 1 172 ? 44.515 -17.107 -29.749 1.00 51.44 172 HIS A N 1
ATOM 1319 C CA . HIS A 1 172 ? 43.481 -18.151 -29.822 1.00 51.44 172 HIS A CA 1
ATOM 1320 C C . HIS A 1 172 ? 44.007 -19.581 -30.044 1.00 51.44 172 HIS A C 1
ATOM 1322 O O . HIS A 1 172 ? 43.324 -20.527 -29.668 1.00 51.44 172 HIS A O 1
ATOM 1328 N N . ASP A 1 173 ? 45.228 -19.752 -30.559 1.00 45.50 173 ASP A N 1
ATOM 1329 C CA . ASP A 1 173 ? 45.841 -21.074 -30.788 1.00 45.50 173 ASP A CA 1
ATOM 1330 C C . ASP A 1 173 ? 46.811 -21.480 -29.663 1.00 45.50 173 ASP A C 1
ATOM 1332 O O . ASP A 1 173 ? 47.670 -22.344 -29.837 1.00 45.50 173 ASP A O 1
ATOM 1336 N N . ALA A 1 174 ? 46.661 -20.913 -28.462 1.00 43.16 174 ALA A N 1
ATOM 1337 C CA . ALA A 1 174 ? 47.337 -21.400 -27.255 1.00 43.16 174 ALA A CA 1
ATOM 1338 C C . ALA A 1 174 ? 46.689 -22.694 -26.706 1.00 43.16 174 ALA A C 1
ATOM 1340 O O . ALA A 1 174 ? 46.650 -22.924 -25.497 1.00 43.16 174 ALA A O 1
ATOM 1341 N N . ALA A 1 175 ? 46.166 -23.543 -27.593 1.00 42.03 175 ALA A N 1
ATOM 1342 C CA . ALA A 1 175 ? 45.770 -24.905 -27.286 1.00 42.03 175 ALA A CA 1
ATOM 1343 C C . ALA A 1 175 ? 46.972 -25.833 -27.534 1.00 42.03 175 ALA A C 1
ATOM 1345 O O . ALA A 1 175 ? 47.268 -26.227 -28.656 1.00 42.03 175 ALA A O 1
ATOM 1346 N N . GLU A 1 176 ? 47.647 -26.146 -26.430 1.00 42.34 176 GLU A N 1
ATOM 1347 C CA . GLU A 1 176 ? 48.498 -27.320 -26.200 1.00 42.34 176 GLU A CA 1
ATOM 1348 C C . GLU A 1 176 ? 49.758 -27.525 -27.078 1.00 42.34 176 GLU A C 1
ATOM 1350 O O . GLU A 1 176 ? 49.752 -28.144 -28.136 1.00 42.34 176 GLU A O 1
ATOM 1355 N N . GLY A 1 177 ? 50.917 -27.168 -26.509 1.00 49.09 177 GLY A N 1
ATOM 1356 C CA . GLY A 1 177 ? 51.994 -28.155 -26.335 1.00 49.09 177 GLY A CA 1
ATOM 1357 C C . GLY A 1 177 ? 52.859 -28.575 -27.534 1.00 49.09 177 GLY A C 1
ATOM 1358 O O . GLY A 1 177 ? 53.331 -29.710 -27.529 1.00 49.09 177 GLY A O 1
ATOM 1359 N N . ALA A 1 178 ? 53.155 -27.705 -28.507 1.00 40.56 178 ALA A N 1
ATOM 1360 C CA . ALA A 1 178 ? 54.158 -27.994 -29.547 1.00 40.56 178 ALA A CA 1
ATOM 1361 C C . ALA A 1 178 ? 55.230 -26.889 -29.666 1.00 40.56 178 ALA A C 1
ATOM 1363 O O . ALA A 1 178 ? 54.870 -25.711 -29.695 1.00 40.56 178 ALA A O 1
ATOM 1364 N N . PRO A 1 179 ? 56.535 -27.223 -29.795 1.00 48.84 179 PRO A N 1
ATOM 1365 C CA . PRO A 1 179 ? 57.556 -26.259 -30.190 1.00 48.84 179 PRO A CA 1
ATOM 1366 C C . PRO A 1 179 ? 57.375 -25.978 -31.684 1.00 48.84 179 PRO A C 1
ATOM 1368 O O . PRO A 1 179 ? 57.956 -26.644 -32.538 1.00 48.84 179 PRO A O 1
ATOM 1371 N N . ARG A 1 180 ? 56.484 -25.043 -32.007 1.00 52.97 180 ARG A N 1
ATOM 1372 C CA . ARG A 1 180 ? 56.372 -24.475 -33.349 1.00 52.97 180 ARG A CA 1
ATOM 1373 C C . ARG A 1 180 ? 57.280 -23.268 -33.416 1.00 52.97 180 ARG A C 1
ATOM 1375 O O . ARG A 1 180 ? 57.288 -22.463 -32.489 1.00 52.97 180 ARG A O 1
ATOM 1382 N N . ASP A 1 181 ? 58.007 -23.135 -34.515 1.00 57.34 181 ASP A N 1
ATOM 1383 C CA . ASP A 1 181 ? 58.751 -21.927 -34.823 1.00 57.34 181 ASP A CA 1
ATOM 1384 C C . ASP A 1 181 ? 57.804 -20.721 -34.694 1.00 57.34 181 ASP A C 1
ATOM 1386 O O . ASP A 1 181 ? 56.907 -20.512 -35.513 1.00 57.34 181 ASP A O 1
ATOM 1390 N N . GLU A 1 182 ? 57.984 -19.929 -33.631 1.00 63.19 182 GLU A N 1
ATOM 1391 C CA . GLU A 1 182 ? 57.219 -18.709 -33.350 1.00 63.19 182 GLU A CA 1
ATOM 1392 C C . GLU A 1 182 ? 57.014 -17.792 -34.577 1.00 63.19 182 GLU A C 1
ATOM 1394 O O . GLU A 1 182 ? 55.934 -17.198 -34.682 1.00 63.19 182 GLU A O 1
ATOM 1399 N N . PRO A 1 183 ? 57.967 -17.653 -35.532 1.00 67.00 183 PRO A N 1
ATOM 1400 C CA . PRO A 1 183 ? 57.717 -16.878 -36.749 1.00 67.00 183 PRO A CA 1
ATOM 1401 C C . PRO A 1 183 ? 56.731 -17.537 -37.727 1.00 67.00 183 PRO A C 1
ATOM 1403 O O . PRO A 1 183 ? 55.999 -16.820 -38.411 1.00 67.00 183 PRO A O 1
ATOM 1406 N N . GLU A 1 184 ? 56.670 -18.870 -37.809 1.00 71.44 184 GLU A N 1
ATOM 1407 C CA . GLU A 1 184 ? 55.744 -19.576 -38.706 1.00 71.44 184 GLU A CA 1
ATOM 1408 C C . GLU A 1 184 ? 54.303 -19.509 -38.196 1.00 71.44 184 GLU A C 1
ATOM 1410 O O . GLU A 1 184 ? 53.384 -19.284 -38.984 1.00 71.44 184 GLU A O 1
ATOM 1415 N N . ALA A 1 185 ? 54.108 -19.612 -36.877 1.00 71.62 185 ALA A N 1
ATOM 1416 C CA . ALA A 1 185 ? 52.798 -19.449 -36.247 1.00 71.62 185 ALA A CA 1
ATOM 1417 C C . ALA A 1 185 ? 52.240 -18.032 -36.462 1.00 71.62 185 ALA A C 1
ATOM 1419 O O . ALA A 1 185 ? 51.108 -17.875 -36.916 1.00 71.62 185 ALA A O 1
ATOM 1420 N N . LYS A 1 186 ? 53.069 -16.996 -36.262 1.00 74.31 186 LYS A N 1
ATOM 1421 C CA . LYS A 1 186 ? 52.694 -15.597 -36.539 1.00 74.31 186 LYS A CA 1
ATOM 1422 C C . LYS A 1 186 ? 52.401 -15.353 -38.020 1.00 74.31 186 LYS A C 1
ATOM 1424 O O . LYS A 1 186 ? 51.476 -14.617 -38.354 1.00 74.31 186 LYS A O 1
ATOM 1429 N N . ARG A 1 187 ? 53.144 -16.002 -38.925 1.00 80.44 187 ARG A N 1
ATOM 1430 C CA . ARG A 1 187 ? 52.887 -15.948 -40.373 1.00 80.44 187 ARG A CA 1
ATOM 1431 C C . ARG A 1 187 ? 51.568 -16.619 -40.758 1.00 80.44 187 ARG A C 1
ATOM 1433 O O . ARG A 1 187 ? 50.853 -16.082 -41.601 1.00 80.44 187 ARG A O 1
ATOM 1440 N N . ALA A 1 188 ? 51.233 -17.748 -40.139 1.00 81.94 188 ALA A N 1
ATOM 1441 C CA . ALA A 1 188 ? 49.952 -18.419 -40.337 1.00 81.94 188 ALA A CA 1
ATOM 1442 C C . ALA A 1 188 ? 48.777 -17.606 -39.762 1.00 81.94 188 ALA A C 1
ATOM 1444 O O . ALA A 1 188 ? 47.735 -17.516 -40.408 1.00 81.94 188 ALA A O 1
ATOM 1445 N N . GLY A 1 189 ? 48.949 -16.978 -38.593 1.00 82.38 189 GLY A N 1
ATOM 1446 C CA . GLY A 1 189 ? 47.960 -16.075 -37.992 1.00 82.38 189 GLY A CA 1
ATOM 1447 C C . GLY A 1 189 ? 47.694 -14.836 -38.851 1.00 82.38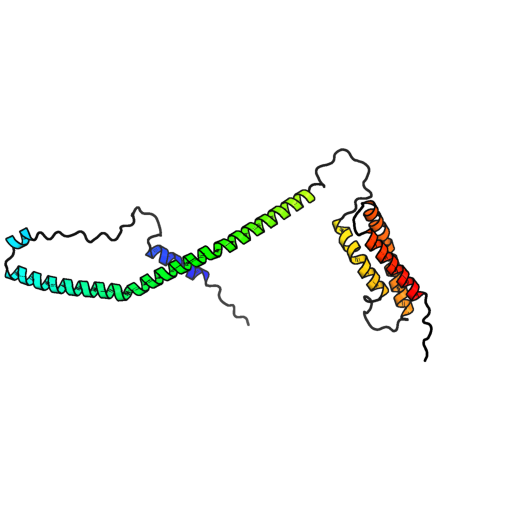 189 GLY A C 1
ATOM 1448 O O . GLY A 1 189 ? 46.542 -14.495 -39.112 1.00 82.38 189 GLY A O 1
ATOM 1449 N N . LEU A 1 190 ? 48.747 -14.224 -39.406 1.00 83.88 190 LEU A N 1
ATOM 1450 C CA . LEU A 1 190 ? 48.604 -13.108 -40.344 1.00 83.88 190 LEU A CA 1
ATOM 1451 C C . LEU A 1 190 ? 47.891 -13.519 -41.642 1.00 83.88 190 LEU A C 1
ATOM 1453 O O . LEU A 1 190 ? 47.019 -12.792 -42.103 1.00 83.88 190 LEU A O 1
ATOM 1457 N N . ALA A 1 191 ? 48.203 -14.688 -42.208 1.00 85.31 191 ALA A N 1
ATOM 1458 C CA . ALA A 1 191 ? 47.518 -15.170 -43.409 1.00 85.31 191 ALA A CA 1
ATOM 1459 C C . ALA A 1 191 ? 46.008 -15.392 -43.174 1.00 85.31 191 ALA A C 1
ATOM 1461 O O . ALA A 1 191 ? 45.192 -15.089 -44.045 1.00 85.31 191 ALA A O 1
ATOM 1462 N N . GLN A 1 192 ? 45.624 -15.876 -41.987 1.00 84.44 192 GLN A N 1
ATOM 1463 C CA . GLN A 1 192 ? 44.218 -16.017 -41.588 1.00 84.44 192 GLN A CA 1
ATOM 1464 C C . GLN A 1 192 ? 43.538 -14.655 -41.395 1.00 84.44 192 GLN A C 1
ATOM 1466 O O . GLN A 1 192 ? 42.424 -14.451 -41.875 1.00 84.44 192 GLN A O 1
ATOM 1471 N N . ALA A 1 193 ? 44.227 -13.701 -40.764 1.00 85.94 193 ALA A N 1
ATOM 1472 C CA . ALA A 1 193 ? 43.746 -12.331 -40.599 1.00 85.94 193 ALA A CA 1
ATOM 1473 C C . ALA A 1 193 ? 43.539 -11.621 -41.956 1.00 85.94 193 ALA A C 1
ATOM 1475 O O . ALA A 1 193 ? 42.524 -10.959 -42.163 1.00 85.94 193 ALA A O 1
ATOM 1476 N N . GLU A 1 194 ? 44.453 -11.801 -42.915 1.00 87.25 194 GLU A N 1
ATOM 1477 C CA . GLU A 1 194 ? 44.320 -11.271 -44.281 1.00 87.25 194 GLU A CA 1
ATOM 1478 C C . GLU A 1 194 ? 43.150 -11.910 -45.042 1.00 87.25 194 GLU A C 1
ATOM 1480 O O . GLU A 1 194 ? 42.437 -11.215 -45.769 1.00 87.25 194 GLU A O 1
ATOM 1485 N N . HIS A 1 195 ? 42.912 -13.212 -44.851 1.00 90.44 195 HIS A N 1
ATOM 1486 C CA . HIS A 1 195 ? 41.761 -13.893 -45.440 1.00 90.44 195 HIS A CA 1
ATOM 1487 C C . HIS A 1 195 ? 40.435 -13.335 -44.904 1.00 90.44 195 HIS A C 1
ATOM 1489 O O . HIS A 1 195 ? 39.560 -12.980 -45.694 1.00 90.44 195 HIS A O 1
ATOM 1495 N N . LEU A 1 196 ? 40.308 -13.190 -43.580 1.00 86.69 196 LEU A N 1
ATOM 1496 C CA . LEU A 1 196 ? 39.118 -12.604 -42.956 1.00 86.69 196 LEU A CA 1
ATOM 1497 C C . LEU A 1 196 ? 38.907 -11.151 -43.387 1.00 86.69 196 LEU A C 1
ATOM 1499 O O . LEU A 1 196 ? 37.789 -10.772 -43.737 1.00 86.69 196 LEU A O 1
ATOM 1503 N N . TRP A 1 197 ? 39.974 -10.354 -43.454 1.00 87.19 197 TRP A N 1
ATOM 1504 C CA . TRP A 1 197 ? 39.897 -8.995 -43.982 1.00 87.19 197 TRP A CA 1
ATOM 1505 C C . TRP A 1 197 ? 39.358 -8.959 -45.414 1.00 87.19 197 TRP A C 1
ATOM 1507 O O . TRP A 1 197 ? 38.453 -8.180 -45.696 1.00 87.19 197 TRP A O 1
ATOM 1517 N N . GLY A 1 198 ? 39.832 -9.843 -46.297 1.00 86.31 198 GLY A N 1
ATOM 1518 C CA . GLY A 1 198 ? 39.343 -9.922 -47.675 1.00 86.31 198 GLY A CA 1
ATOM 1519 C C . GLY A 1 198 ? 37.852 -10.264 -47.784 1.00 86.31 198 GLY A C 1
ATOM 1520 O O . GLY A 1 198 ? 37.185 -9.791 -48.700 1.00 86.31 198 GLY A O 1
ATOM 1521 N N . THR A 1 199 ? 37.302 -11.038 -46.840 1.00 87.88 199 THR A N 1
ATOM 1522 C CA . THR A 1 199 ? 35.854 -11.318 -46.810 1.00 87.88 199 THR A CA 1
ATOM 1523 C C . THR A 1 199 ? 35.020 -10.110 -46.380 1.00 87.88 199 THR A C 1
ATOM 1525 O O . THR A 1 199 ? 33.898 -9.946 -46.853 1.00 87.88 199 THR A O 1
ATOM 1528 N N . MET A 1 200 ? 35.565 -9.247 -45.519 1.00 84.00 200 MET A N 1
ATOM 1529 C CA . MET A 1 200 ? 34.838 -8.138 -44.888 1.00 84.00 200 MET A CA 1
ATOM 1530 C C . MET A 1 200 ? 35.085 -6.778 -45.555 1.00 84.00 200 MET A C 1
ATOM 1532 O O . MET A 1 200 ? 34.268 -5.870 -45.426 1.00 84.00 200 MET A O 1
ATOM 1536 N N . GLU A 1 201 ? 36.174 -6.628 -46.309 1.00 86.94 201 GLU A N 1
ATOM 1537 C CA . GLU A 1 201 ? 36.486 -5.441 -47.112 1.00 86.94 201 GLU A CA 1
ATOM 1538 C C . GLU A 1 201 ? 35.333 -4.984 -48.031 1.00 86.94 201 GLU A C 1
ATOM 1540 O O . GLU A 1 201 ? 34.994 -3.797 -47.976 1.00 86.94 201 GLU A O 1
ATOM 1545 N N . PRO A 1 202 ? 34.677 -5.856 -48.830 1.00 85.44 202 PRO A N 1
ATOM 1546 C CA . PRO A 1 202 ? 33.566 -5.424 -49.681 1.00 85.44 202 PRO A CA 1
ATOM 1547 C C . PRO A 1 202 ? 32.344 -4.966 -48.871 1.00 85.44 202 PRO A C 1
ATOM 1549 O O . PRO A 1 202 ? 31.658 -4.032 -49.281 1.00 85.44 202 PRO A O 1
ATOM 1552 N N . VAL A 1 203 ? 32.106 -5.562 -47.697 1.00 85.62 203 VAL A N 1
ATOM 1553 C CA . VAL A 1 203 ? 31.013 -5.169 -46.793 1.00 85.62 203 VAL A CA 1
ATOM 1554 C C . VAL A 1 203 ? 31.292 -3.781 -46.213 1.00 85.62 203 VAL A C 1
ATOM 1556 O O . VAL A 1 203 ? 30.456 -2.888 -46.302 1.00 85.62 203 VAL A O 1
ATOM 1559 N N . LEU A 1 204 ? 32.504 -3.540 -45.706 1.00 84.19 204 LEU A N 1
ATOM 1560 C CA . LEU A 1 204 ? 32.908 -2.226 -45.197 1.00 84.19 204 LEU A CA 1
ATOM 1561 C C . LEU A 1 204 ? 32.876 -1.140 -46.287 1.00 84.19 204 LEU A C 1
ATOM 1563 O O . LEU A 1 204 ? 32.540 0.009 -45.991 1.00 84.19 204 LEU A O 1
ATOM 1567 N N . ALA A 1 205 ? 33.202 -1.485 -47.538 1.00 85.25 205 ALA A N 1
ATOM 1568 C CA . ALA A 1 205 ? 33.098 -0.577 -48.679 1.00 85.25 205 ALA A CA 1
ATOM 1569 C C . ALA A 1 205 ? 31.636 -0.204 -48.968 1.00 85.25 205 ALA A C 1
ATOM 1571 O O . ALA A 1 205 ? 31.317 0.984 -48.996 1.00 85.25 205 ALA A O 1
ATOM 1572 N N . ALA A 1 206 ? 30.738 -1.191 -49.045 1.00 86.19 206 ALA A N 1
ATOM 1573 C CA . ALA A 1 206 ? 29.305 -0.958 -49.231 1.00 86.19 206 ALA A CA 1
ATOM 1574 C C . ALA A 1 206 ? 28.704 -0.077 -48.116 1.00 86.19 206 ALA A C 1
ATOM 1576 O O . ALA A 1 206 ? 27.922 0.834 -48.380 1.00 86.19 206 ALA A O 1
ATOM 1577 N N . TRP A 1 207 ? 29.126 -0.278 -46.864 1.00 81.31 207 TRP A N 1
ATOM 1578 C CA . TRP A 1 207 ? 28.691 0.531 -45.716 1.00 81.31 207 TRP A CA 1
ATOM 1579 C C . TRP A 1 207 ? 29.278 1.949 -45.720 1.00 81.31 207 TRP A C 1
ATOM 1581 O O . TRP A 1 207 ? 28.640 2.901 -45.262 1.00 81.31 207 TRP A O 1
ATOM 1591 N N . THR A 1 208 ? 30.494 2.103 -46.247 1.00 84.62 208 THR A N 1
ATOM 1592 C CA . THR A 1 208 ? 31.135 3.410 -46.431 1.00 84.62 208 THR A CA 1
ATOM 1593 C C . THR A 1 208 ? 30.431 4.214 -47.523 1.00 84.62 208 THR A C 1
ATOM 1595 O O . THR A 1 208 ? 30.222 5.415 -47.343 1.00 84.62 208 THR A O 1
ATOM 1598 N N . ASP A 1 209 ? 30.023 3.557 -48.609 1.00 84.44 209 ASP A N 1
ATOM 1599 C CA . ASP A 1 209 ? 29.256 4.160 -49.703 1.00 84.44 209 ASP A CA 1
ATOM 1600 C C . ASP A 1 209 ? 27.818 4.491 -49.271 1.00 84.44 209 ASP A C 1
ATOM 1602 O O . ASP A 1 209 ? 27.267 5.514 -49.677 1.00 84.44 209 ASP A O 1
ATOM 1606 N N . ALA A 1 210 ? 27.252 3.703 -48.351 1.00 82.69 210 ALA A N 1
ATOM 1607 C CA . ALA A 1 210 ? 25.989 3.997 -47.671 1.00 82.69 210 ALA A CA 1
ATOM 1608 C C . ALA A 1 210 ? 26.084 5.142 -46.636 1.00 82.69 210 ALA A C 1
ATOM 1610 O O . ALA A 1 210 ? 25.066 5.563 -46.086 1.00 82.69 210 ALA A O 1
ATOM 1611 N N . GLY A 1 211 ? 27.284 5.670 -46.361 1.00 78.44 211 GLY A N 1
ATOM 1612 C CA . GLY A 1 211 ? 27.484 6.834 -45.494 1.00 78.44 211 GLY A CA 1
ATOM 1613 C C . GLY A 1 211 ? 27.381 6.558 -43.989 1.00 78.44 211 GLY A C 1
ATOM 1614 O O . GLY A 1 211 ? 27.166 7.495 -43.218 1.00 78.44 211 GLY A O 1
ATOM 1615 N N . VAL A 1 212 ? 27.543 5.306 -43.546 1.00 80.88 212 VAL A N 1
ATOM 1616 C CA . VAL A 1 212 ? 27.502 4.954 -42.116 1.00 80.88 212 VAL A CA 1
ATOM 1617 C C . VAL A 1 212 ? 28.721 5.541 -41.389 1.00 80.88 212 VAL A C 1
ATOM 1619 O O . VAL A 1 212 ? 29.874 5.302 -41.758 1.00 80.88 212 VAL A O 1
ATOM 1622 N N . ALA A 1 213 ? 28.477 6.330 -40.339 1.00 78.25 213 ALA A N 1
ATOM 1623 C CA . ALA A 1 213 ? 29.534 6.960 -39.548 1.00 78.25 213 ALA A CA 1
ATOM 1624 C C . ALA A 1 213 ? 30.389 5.916 -38.798 1.00 78.25 213 ALA A C 1
ATOM 1626 O O . ALA A 1 213 ? 29.874 4.910 -38.319 1.00 78.25 213 ALA A O 1
ATOM 1627 N N . GLY A 1 214 ? 31.702 6.149 -38.692 1.00 80.25 214 GLY A N 1
ATOM 1628 C CA . GLY A 1 214 ? 32.645 5.280 -37.965 1.00 80.25 214 GLY A CA 1
ATOM 1629 C C . GLY A 1 214 ? 33.201 4.089 -38.762 1.00 80.25 214 GLY A C 1
ATOM 1630 O O . GLY A 1 214 ? 34.331 3.674 -38.522 1.00 80.25 214 GLY A O 1
ATOM 1631 N N . VAL A 1 215 ? 32.502 3.599 -39.792 1.00 84.62 215 VAL A N 1
ATOM 1632 C CA . VAL A 1 215 ? 32.960 2.449 -40.610 1.00 84.62 215 VAL A CA 1
ATOM 1633 C C . VAL A 1 215 ? 34.296 2.730 -41.308 1.00 84.62 215 VAL A C 1
ATOM 1635 O O . VAL A 1 215 ? 35.170 1.868 -41.385 1.00 84.62 215 VAL A O 1
ATOM 1638 N N . ARG A 1 216 ? 34.503 3.973 -41.757 1.00 84.19 216 ARG A N 1
ATOM 1639 C CA . ARG A 1 216 ? 35.763 4.422 -42.372 1.00 84.19 216 ARG A CA 1
ATOM 1640 C C . ARG A 1 216 ? 36.947 4.365 -41.402 1.00 84.19 216 ARG A C 1
ATOM 1642 O O . ARG A 1 216 ? 38.066 4.090 -41.834 1.00 84.19 216 ARG A O 1
ATOM 1649 N N . GLU A 1 217 ? 36.702 4.651 -40.126 1.00 88.50 217 GLU A N 1
ATOM 1650 C CA . GLU A 1 217 ? 37.718 4.638 -39.068 1.00 88.50 217 GLU A CA 1
ATOM 1651 C C . GLU A 1 217 ? 38.097 3.197 -38.732 1.00 88.50 217 GLU A C 1
ATOM 1653 O O . GLU A 1 217 ? 39.277 2.858 -38.791 1.00 88.50 217 GLU A O 1
ATOM 1658 N N . ILE A 1 218 ? 37.099 2.325 -38.556 1.00 87.19 218 ILE A N 1
ATOM 1659 C CA . ILE A 1 218 ? 37.283 0.880 -38.353 1.00 87.19 218 ILE A CA 1
ATOM 1660 C C . ILE A 1 218 ? 38.079 0.269 -39.517 1.00 87.19 218 ILE A C 1
ATOM 1662 O O . ILE A 1 218 ? 39.070 -0.435 -39.316 1.00 87.19 218 ILE A O 1
ATOM 1666 N N . ALA A 1 219 ? 37.716 0.595 -40.761 1.00 85.94 219 ALA A N 1
ATOM 1667 C CA . ALA A 1 219 ? 38.432 0.117 -41.940 1.00 85.94 219 ALA A CA 1
ATOM 1668 C C . ALA A 1 219 ? 39.865 0.678 -42.047 1.00 85.94 219 ALA A C 1
ATOM 1670 O O . ALA A 1 219 ? 40.747 0.048 -42.636 1.00 85.94 219 ALA A O 1
ATOM 1671 N N . ALA A 1 220 ? 40.130 1.883 -41.536 1.00 87.19 220 ALA A N 1
ATOM 1672 C CA . ALA A 1 220 ? 41.483 2.434 -41.472 1.00 87.19 220 ALA A CA 1
ATOM 1673 C C . ALA A 1 220 ? 42.326 1.721 -40.404 1.00 87.19 220 ALA A C 1
ATOM 1675 O O . ALA A 1 220 ? 43.460 1.336 -40.692 1.00 87.19 220 ALA A O 1
ATOM 1676 N N . GLU A 1 221 ? 41.753 1.479 -39.228 1.00 87.75 221 GLU A N 1
ATOM 1677 C CA . GLU A 1 221 ? 42.392 0.794 -38.103 1.00 87.75 221 GLU A CA 1
ATOM 1678 C C . GLU A 1 221 ? 42.796 -0.642 -38.467 1.00 87.75 221 GLU A C 1
ATOM 1680 O O . GLU A 1 221 ? 43.959 -1.030 -38.332 1.00 87.75 221 GLU A O 1
ATOM 1685 N N . CYS A 1 222 ? 41.894 -1.404 -39.081 1.00 86.25 222 CYS A N 1
ATOM 1686 C CA . CYS A 1 222 ? 42.172 -2.775 -39.510 1.00 86.25 222 CYS A CA 1
ATOM 1687 C C . CYS A 1 222 ? 43.282 -2.850 -40.575 1.00 86.25 222 CYS A C 1
ATOM 1689 O O . CYS A 1 222 ? 44.157 -3.719 -40.526 1.00 86.25 222 CYS A O 1
ATOM 1691 N N . ARG A 1 223 ? 43.330 -1.876 -41.498 1.00 87.19 223 ARG A N 1
ATOM 1692 C CA . ARG A 1 223 ? 44.429 -1.755 -42.473 1.00 87.19 223 ARG A CA 1
ATOM 1693 C C . ARG A 1 223 ? 45.764 -1.427 -41.808 1.00 87.19 223 ARG A C 1
ATOM 1695 O O . ARG A 1 223 ? 46.801 -1.895 -42.287 1.00 87.19 223 ARG A O 1
ATOM 1702 N N . THR A 1 224 ? 45.766 -0.635 -40.733 1.00 88.56 224 THR A N 1
ATOM 1703 C CA . THR A 1 224 ? 46.990 -0.363 -39.963 1.00 88.56 224 THR A CA 1
ATOM 1704 C C . THR A 1 224 ? 47.477 -1.601 -39.216 1.00 88.56 224 THR A C 1
ATOM 1706 O O . THR A 1 224 ? 48.656 -1.930 -39.340 1.00 88.56 224 THR A O 1
ATOM 1709 N N . LEU A 1 225 ? 46.575 -2.364 -38.589 1.00 86.06 225 LEU A N 1
ATOM 1710 C CA . LEU A 1 225 ? 46.900 -3.610 -37.887 1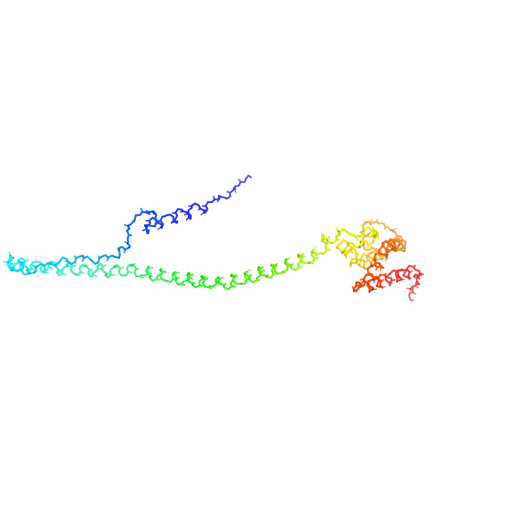.00 86.06 225 LEU A CA 1
ATOM 1711 C C . LEU A 1 225 ? 47.551 -4.647 -38.816 1.00 86.06 225 LEU A C 1
ATOM 1713 O O . LEU A 1 225 ? 48.630 -5.159 -38.522 1.00 86.06 225 LEU A O 1
ATOM 1717 N N . LEU A 1 226 ? 46.979 -4.886 -40.001 1.00 85.81 226 LEU A N 1
ATOM 1718 C CA . LEU A 1 226 ? 47.559 -5.807 -40.991 1.00 85.81 226 LEU A CA 1
ATOM 1719 C C . LEU A 1 226 ? 48.891 -5.307 -41.570 1.00 85.81 226 LEU A C 1
ATOM 1721 O O . LEU A 1 226 ? 49.765 -6.090 -41.949 1.00 85.81 226 LEU A O 1
ATOM 1725 N N . LYS A 1 227 ? 49.072 -3.987 -41.686 1.00 87.88 227 LYS A N 1
ATOM 1726 C CA . LYS A 1 227 ? 50.344 -3.400 -42.130 1.00 87.88 227 LYS A CA 1
ATOM 1727 C C . LYS A 1 227 ? 51.434 -3.587 -41.076 1.00 87.88 227 LYS A C 1
ATOM 1729 O O . LYS A 1 227 ? 52.571 -3.876 -41.445 1.00 87.88 227 LYS A O 1
ATOM 1734 N N . ASP A 1 228 ? 51.102 -3.439 -39.801 1.00 85.69 228 ASP A N 1
ATOM 1735 C CA . ASP A 1 228 ? 52.056 -3.585 -38.705 1.00 85.69 228 ASP A CA 1
ATOM 1736 C C . ASP A 1 228 ? 52.384 -5.057 -38.421 1.00 85.69 228 ASP A C 1
ATOM 1738 O O . ASP A 1 228 ? 53.560 -5.383 -38.253 1.00 85.69 228 ASP A O 1
ATOM 1742 N N . GLY A 1 229 ? 51.412 -5.967 -38.546 1.00 80.88 229 GLY A N 1
ATOM 1743 C CA . GLY A 1 229 ? 51.658 -7.413 -38.533 1.00 80.88 229 GLY A CA 1
ATOM 1744 C C . GLY A 1 229 ? 52.628 -7.863 -39.636 1.00 80.88 229 GLY A C 1
ATOM 1745 O O . GLY A 1 229 ? 53.581 -8.598 -39.371 1.00 80.88 229 GLY A O 1
ATOM 1746 N N . ARG A 1 230 ? 52.468 -7.360 -40.872 1.00 83.75 230 ARG A N 1
ATOM 1747 C CA . ARG A 1 230 ? 53.392 -7.661 -41.987 1.00 83.75 230 ARG A CA 1
ATOM 1748 C C . ARG A 1 230 ? 54.814 -7.176 -41.719 1.00 83.75 230 ARG A C 1
ATOM 1750 O O . ARG A 1 230 ? 55.773 -7.875 -42.040 1.00 83.75 230 ARG A O 1
ATOM 1757 N N . LYS A 1 231 ? 54.963 -5.989 -41.121 1.00 83.88 231 LYS A N 1
ATOM 1758 C CA . LYS A 1 231 ? 56.279 -5.460 -40.729 1.00 83.88 231 LYS A CA 1
ATOM 1759 C C . LYS A 1 231 ? 56.919 -6.314 -39.638 1.00 83.88 231 LYS A C 1
ATOM 1761 O O . LYS A 1 231 ? 58.102 -6.609 -39.751 1.00 83.88 231 LYS A O 1
ATOM 1766 N N . ALA A 1 232 ? 56.149 -6.736 -38.634 1.00 78.62 232 ALA A N 1
ATOM 1767 C CA . ALA A 1 232 ? 56.644 -7.549 -37.524 1.00 78.62 232 ALA A CA 1
ATOM 1768 C C . ALA A 1 232 ? 57.178 -8.922 -37.977 1.00 78.62 232 ALA A C 1
ATOM 1770 O O . ALA A 1 232 ? 58.144 -9.419 -37.407 1.00 78.62 232 ALA A O 1
ATOM 1771 N N . ILE A 1 233 ? 56.592 -9.511 -39.026 1.00 74.19 233 ILE A N 1
ATOM 1772 C CA . ILE A 1 233 ? 57.067 -10.768 -39.636 1.00 74.19 233 ILE A CA 1
ATOM 1773 C C . ILE A 1 233 ? 58.260 -10.527 -40.579 1.00 74.19 233 ILE A C 1
ATOM 1775 O O . ILE A 1 233 ? 59.129 -11.384 -40.713 1.00 74.19 233 ILE A O 1
ATOM 1779 N N . GLY A 1 234 ? 58.307 -9.367 -41.245 1.00 64.56 234 GLY A N 1
ATOM 1780 C CA . GLY A 1 234 ? 59.351 -9.010 -42.211 1.00 64.56 234 GLY A CA 1
ATOM 1781 C C . GLY A 1 234 ? 60.659 -8.493 -41.603 1.00 64.56 234 GLY A C 1
ATOM 1782 O O . GLY A 1 234 ? 61.675 -8.477 -42.297 1.00 64.56 234 GLY A O 1
ATOM 1783 N N . THR A 1 235 ? 60.672 -8.070 -40.336 1.00 62.53 235 THR A N 1
ATOM 1784 C CA . THR A 1 235 ? 61.905 -7.692 -39.633 1.00 62.53 235 THR A CA 1
ATOM 1785 C C . THR A 1 235 ? 62.568 -8.934 -39.036 1.00 62.53 235 THR A C 1
ATOM 1787 O O . THR A 1 235 ? 62.051 -9.457 -38.046 1.00 62.53 235 THR A O 1
ATOM 1790 N N . PRO A 1 236 ? 63.709 -9.419 -39.567 1.00 49.41 236 PRO A N 1
ATOM 1791 C CA . PRO A 1 236 ? 64.479 -10.434 -38.864 1.00 49.41 236 PRO A CA 1
ATOM 1792 C C . PRO A 1 236 ? 64.924 -9.846 -37.524 1.00 49.41 236 PRO A C 1
ATOM 1794 O O . PRO A 1 236 ? 65.439 -8.726 -37.471 1.00 49.41 236 PRO A O 1
ATOM 1797 N N . THR A 1 237 ? 64.701 -10.589 -36.444 1.00 47.47 237 THR A N 1
ATOM 1798 C CA . THR A 1 237 ? 65.195 -10.305 -35.096 1.00 47.47 237 THR A CA 1
ATOM 1799 C C . THR A 1 237 ? 66.698 -10.031 -35.165 1.00 47.47 237 THR A C 1
ATOM 1801 O O . THR A 1 237 ? 67.513 -10.950 -35.208 1.00 47.47 237 THR A O 1
ATOM 1804 N N . ALA A 1 238 ? 67.083 -8.753 -35.207 1.00 40.16 238 ALA A N 1
ATOM 1805 C CA . ALA A 1 238 ? 68.465 -8.353 -35.018 1.00 40.16 238 ALA A CA 1
ATOM 1806 C C . ALA A 1 238 ? 68.837 -8.738 -33.585 1.00 40.16 238 ALA A C 1
ATOM 1808 O O . ALA A 1 238 ? 68.369 -8.142 -32.613 1.00 40.16 238 ALA A O 1
ATOM 1809 N N . VAL A 1 239 ? 69.617 -9.811 -33.491 1.00 42.69 239 VAL A N 1
ATOM 1810 C CA . VAL A 1 239 ? 70.197 -10.371 -32.278 1.00 42.69 239 VAL A CA 1
ATOM 1811 C C . VAL A 1 239 ? 70.810 -9.243 -31.453 1.00 42.69 239 VAL A C 1
ATOM 1813 O O . VAL A 1 239 ? 71.825 -8.657 -31.817 1.00 42.69 239 VAL A O 1
ATOM 1816 N N . ARG A 1 240 ? 70.172 -8.934 -30.326 1.00 40.31 240 ARG A N 1
ATOM 1817 C CA . ARG A 1 240 ? 70.708 -8.052 -29.294 1.00 40.31 240 ARG A CA 1
ATOM 1818 C C . ARG A 1 240 ? 71.474 -8.925 -28.301 1.00 40.31 240 ARG A C 1
ATOM 1820 O O . ARG A 1 240 ? 70.968 -9.254 -27.234 1.00 40.31 240 ARG A O 1
ATOM 1827 N N . THR A 1 241 ? 72.669 -9.360 -28.692 1.00 41.19 241 THR A N 1
ATOM 1828 C CA . THR A 1 241 ? 73.664 -9.919 -27.767 1.00 41.19 241 THR A CA 1
ATOM 1829 C C . THR A 1 241 ? 74.504 -8.783 -27.201 1.00 41.19 241 THR A C 1
ATOM 1831 O O . THR A 1 241 ? 75.215 -8.135 -27.962 1.00 41.19 241 THR A O 1
ATOM 1834 N N . THR A 1 242 ? 74.369 -8.611 -25.881 1.00 38.22 242 THR A N 1
ATOM 1835 C CA . THR A 1 242 ? 75.310 -8.013 -24.908 1.00 38.22 242 THR A CA 1
ATOM 1836 C C . THR A 1 242 ? 75.858 -6.623 -25.195 1.00 38.22 242 THR A C 1
ATOM 1838 O O . THR A 1 242 ? 76.753 -6.501 -26.057 1.00 38.22 242 THR A O 1
#

Radius of gyration: 45.97 Å; Cα contacts (8 Å, |Δi|>4): 61; chains: 1; bounding box: 125×49×113 Å

Nearest PDB structures (foldseek):
  3nyj-assembly1_A-2  TM=2.768E-01  e=7.735E+00  Homo sapiens

Solvent-accessible surface area (backbone atoms only — not comparable to full-atom values): 14836 Å² total; per-residue (Å²): 137,91,82,83,86,82,90,68,72,70,62,58,55,53,50,53,52,49,52,52,32,55,74,68,66,70,67,75,94,69,102,65,76,85,74,64,84,68,72,77,75,78,77,75,72,58,60,70,60,48,65,73,75,52,56,70,71,60,50,54,51,50,50,55,51,49,54,51,50,53,52,50,51,51,50,50,54,51,49,51,47,68,70,45,46,62,54,54,50,51,51,50,52,49,52,51,52,51,49,53,54,53,63,63,44,50,64,57,52,52,52,50,49,52,51,50,52,51,50,50,53,51,51,50,54,50,48,56,71,61,64,76,80,81,87,86,76,96,83,74,89,89,79,92,83,76,86,78,56,72,78,71,54,46,60,58,63,73,46,41,58,58,52,39,49,37,29,46,68,48,66,80,71,76,72,76,95,68,97,62,63,68,69,57,55,38,50,52,21,40,55,51,33,53,52,55,46,63,70,44,46,63,55,50,49,53,42,44,74,71,63,48,82,64,48,63,55,54,56,49,51,44,53,48,52,56,51,51,52,53,48,63,72,68,51,76,82,75,80,86,75,132

pLDDT: mean 75.89, std 18.45, range [34.66, 97.31]

Sequence (242 aa):
MPSTPTSRPKQDKRRAANLLRDYYGLSSDATQTPESPAAPTEAKIDIQSLLRSSSLSVLLGKESELIVQIRELDGERQSLVYNHHHELVAASDTIRNMKVKSESLDPSLDSLKASFETMSTLASNLEVLRRPATEHSPAAELSKADSVDPLHDLEPIVTLPTTLSDLIECRHDAAEGAPRDEPEAKRAGLAQAEHLWGTMEPVLAAWTDAGVAGVREIAAECRTLLKDGRKAIGTPTAVRTT

InterPro domains:
  IPR014812 Vacuolar protein sorting-associated protein 51 [PTHR15954] (10-169)

Secondary structure (DSSP, 8-state):
---PPP--SHHHHHHHHHHHHHHTT-SS------------------HHHHHHHS-HHHHHHHHHHHHHHHHHHHHHHHHHHHHHHHHHHHHHHHHHHHHHHHHHHHHHHHHHHHHHHHHHHHHHHHHHHHTTSSS--SS--S--S----HHHHHHHHHHHHHHHHHHHTT-S---S-----HHHHHHHHHHHHHHHHHHHHHHHHHHHHTT-TTHHHHHHHHHHHHHHHHHHHHS-------